Protein AF-A0A7S4ENT6-F1 (afdb_monomer_lite)

Radius of gyration: 24.35 Å; chains: 1; bounding box: 60×52×63 Å

pLDDT: mean 71.34, std 22.38, range [27.5, 97.19]

Foldseek 3Di:
DDWDDDCVVVPPPPPPDPPDCVVCVCVVLVVCVLVVNDPVRSCVVVDDDDDPPCVVPNVPPPVVVVQVVVQVVPVVGDKAKDFDPQLLDDLQCQCVQQQVVVCVPPNSNRSSRVSSVRLQLLLDPVNPVVDPPVSSVRSVVSSVVSVTPDDPSDRRIDIWHWDWDDDPNIIDTDTDDPPVVPPDDDDDDDDDDDDDDDDDDD

Structure (mmCIF, N/CA/C/O backbone):
data_AF-A0A7S4ENT6-F1
#
_entry.id   AF-A0A7S4ENT6-F1
#
loop_
_atom_site.group_PDB
_atom_site.id
_atom_site.type_symbol
_atom_site.label_atom_id
_atom_site.label_alt_id
_atom_site.label_comp_id
_atom_site.label_asym_id
_atom_site.label_entity_id
_atom_site.label_seq_id
_atom_site.pdbx_PDB_ins_code
_atom_site.Cartn_x
_atom_site.Cartn_y
_atom_site.Cartn_z
_atom_site.occupancy
_atom_site.B_iso_or_equiv
_atom_site.auth_seq_id
_atom_site.auth_comp_id
_atom_site.auth_asym_id
_atom_site.auth_atom_id
_atom_site.pdbx_PDB_model_num
ATOM 1 N N . ARG A 1 1 ? 9.534 13.240 -0.618 1.00 39.88 1 ARG A N 1
ATOM 2 C CA . ARG A 1 1 ? 10.281 12.526 -1.685 1.00 39.88 1 ARG A CA 1
ATOM 3 C C . ARG A 1 1 ? 10.871 11.255 -1.091 1.00 39.88 1 ARG A C 1
ATOM 5 O O . ARG A 1 1 ? 11.869 11.342 -0.388 1.00 39.88 1 ARG A O 1
ATOM 12 N N . HIS A 1 2 ? 10.242 10.106 -1.328 1.00 43.53 2 HIS A N 1
ATOM 13 C CA . HIS A 1 2 ? 10.811 8.811 -0.948 1.00 43.53 2 HIS A CA 1
ATOM 14 C C . HIS A 1 2 ? 11.653 8.283 -2.108 1.00 43.53 2 HIS A C 1
ATOM 16 O O . HIS A 1 2 ? 11.205 8.296 -3.254 1.00 43.53 2 HIS A O 1
ATOM 22 N N . VAL A 1 3 ? 12.889 7.890 -1.813 1.00 50.81 3 VAL A N 1
ATOM 23 C CA . VAL A 1 3 ? 13.852 7.392 -2.794 1.00 50.81 3 VAL A CA 1
ATOM 24 C C . VAL A 1 3 ? 14.149 5.944 -2.447 1.00 50.81 3 VAL A C 1
ATOM 26 O O . VAL A 1 3 ? 14.658 5.669 -1.365 1.00 50.81 3 VAL A O 1
ATOM 29 N N . PHE A 1 4 ? 13.831 5.029 -3.357 1.00 49.62 4 PHE A N 1
ATOM 30 C CA . PHE A 1 4 ? 14.189 3.623 -3.215 1.00 49.62 4 PHE A CA 1
ATOM 31 C C . PHE A 1 4 ? 15.496 3.378 -3.964 1.00 49.62 4 PHE A C 1
ATOM 33 O O . PHE A 1 4 ? 15.567 3.566 -5.179 1.00 49.62 4 PHE A O 1
ATOM 40 N N . THR A 1 5 ? 16.539 2.992 -3.234 1.00 48.00 5 THR A N 1
ATOM 41 C CA . THR A 1 5 ? 17.812 2.541 -3.799 1.00 48.00 5 THR A CA 1
ATOM 42 C C . THR A 1 5 ? 17.876 1.024 -3.699 1.00 48.00 5 THR A C 1
ATOM 44 O O . THR A 1 5 ? 17.521 0.441 -2.676 1.00 48.00 5 THR A O 1
ATOM 47 N N . ASN A 1 6 ? 18.293 0.362 -4.776 1.00 44.19 6 ASN A N 1
ATOM 48 C CA . ASN A 1 6 ? 18.533 -1.074 -4.765 1.00 44.19 6 ASN A CA 1
ATOM 49 C C . ASN A 1 6 ? 20.036 -1.305 -4.995 1.00 44.19 6 ASN A C 1
ATOM 51 O O . ASN A 1 6 ? 20.513 -1.061 -6.105 1.00 44.19 6 ASN A O 1
ATOM 55 N N . PRO A 1 7 ? 20.776 -1.799 -3.983 1.00 46.12 7 PRO A N 1
ATOM 56 C CA . PRO A 1 7 ? 22.228 -1.969 -4.056 1.00 46.12 7 PRO A CA 1
ATOM 57 C C . PRO A 1 7 ? 22.668 -3.012 -5.095 1.00 46.12 7 PRO A C 1
ATOM 59 O O . PRO A 1 7 ? 23.847 -3.106 -5.416 1.00 46.12 7 PRO A O 1
ATOM 62 N N . MET A 1 8 ? 21.738 -3.794 -5.654 1.00 43.38 8 MET A N 1
ATOM 63 C CA . MET A 1 8 ? 22.019 -4.686 -6.777 1.00 43.38 8 MET A CA 1
ATOM 64 C C . MET A 1 8 ? 22.284 -3.931 -8.088 1.00 43.38 8 MET A C 1
ATOM 66 O O . MET A 1 8 ? 22.970 -4.470 -8.951 1.00 43.38 8 MET A O 1
ATOM 70 N N . PHE A 1 9 ? 21.790 -2.695 -8.221 1.00 44.53 9 PHE A N 1
ATOM 71 C CA . PHE A 1 9 ? 22.090 -1.807 -9.352 1.00 44.53 9 PHE A CA 1
ATOM 72 C C . PHE A 1 9 ? 23.332 -0.931 -9.123 1.00 44.53 9 PHE A C 1
ATOM 74 O O . PHE A 1 9 ? 23.861 -0.393 -10.090 1.00 44.53 9 PHE A O 1
ATOM 81 N N . ASP A 1 10 ? 23.815 -0.840 -7.879 1.00 44.41 10 ASP A N 1
ATOM 82 C CA . ASP A 1 10 ? 25.056 -0.143 -7.499 1.00 44.41 10 ASP A CA 1
ATOM 83 C C . ASP A 1 10 ? 26.278 -1.079 -7.484 1.00 44.41 10 ASP A C 1
ATOM 85 O O . ASP A 1 10 ? 27.349 -0.715 -6.995 1.00 44.41 10 ASP A O 1
ATOM 89 N N . ARG A 1 11 ? 26.148 -2.306 -8.007 1.00 44.41 11 ARG A N 1
ATOM 90 C CA . ARG A 1 11 ? 27.320 -3.148 -8.243 1.00 44.41 11 ARG A CA 1
ATOM 91 C C . ARG A 1 11 ? 28.112 -2.549 -9.399 1.00 44.41 11 ARG A C 1
ATOM 93 O O . ARG A 1 11 ? 27.825 -2.806 -10.564 1.00 44.41 11 ARG A O 1
ATOM 100 N N . ASP A 1 12 ? 29.131 -1.770 -9.054 1.00 46.41 12 ASP A N 1
ATOM 101 C CA . ASP A 1 12 ? 30.309 -1.631 -9.896 1.00 46.41 12 ASP A CA 1
ATOM 102 C C . ASP A 1 12 ? 30.872 -3.042 -10.076 1.00 46.41 12 ASP A C 1
ATOM 104 O O . ASP A 1 12 ? 31.548 -3.593 -9.205 1.00 46.41 12 ASP A O 1
ATOM 108 N N . ASP A 1 13 ? 30.504 -3.677 -11.186 1.00 43.25 13 ASP A N 1
ATOM 109 C CA . ASP A 1 13 ? 31.059 -4.950 -11.607 1.00 43.25 13 ASP A CA 1
ATOM 110 C C . ASP A 1 13 ? 32.573 -4.769 -11.745 1.00 43.25 13 ASP A C 1
ATOM 112 O O . ASP A 1 13 ? 33.083 -4.273 -12.752 1.00 43.25 13 ASP A O 1
ATOM 116 N N . HIS A 1 14 ? 33.287 -5.142 -10.683 1.00 42.84 14 HIS A N 1
ATOM 117 C CA . HIS A 1 14 ? 34.734 -5.187 -10.573 1.00 42.84 14 HIS A CA 1
ATOM 118 C C . HIS A 1 14 ? 35.318 -6.167 -11.604 1.00 42.84 14 HIS A C 1
ATOM 120 O O . HIS A 1 14 ? 35.776 -7.259 -11.277 1.00 42.84 14 HIS A O 1
ATOM 126 N N . VAL A 1 15 ? 35.334 -5.769 -12.874 1.00 47.88 15 VAL A N 1
ATOM 127 C CA . VAL A 1 15 ? 36.239 -6.313 -13.880 1.00 47.88 15 VAL A CA 1
ATOM 128 C C . VAL A 1 15 ? 37.455 -5.404 -13.875 1.00 47.88 15 VAL A C 1
ATOM 130 O O . VAL A 1 15 ? 37.411 -4.259 -14.319 1.00 47.88 15 VAL A O 1
ATOM 133 N N . GLN A 1 16 ? 38.541 -5.917 -13.309 1.00 40.78 16 GLN A N 1
ATOM 134 C CA . GLN A 1 16 ? 39.819 -5.238 -13.176 1.00 40.78 16 GLN A CA 1
ATOM 135 C C . GLN A 1 16 ? 40.414 -4.966 -14.566 1.00 40.78 16 GLN A C 1
ATOM 137 O O . GLN A 1 16 ? 41.095 -5.793 -15.164 1.00 40.78 16 GLN A O 1
ATOM 142 N N . GLY A 1 17 ? 40.101 -3.791 -15.098 1.00 46.84 17 GLY A N 1
ATOM 143 C CA . GLY A 1 17 ? 40.579 -3.271 -16.367 1.00 46.84 17 GLY A CA 1
ATOM 144 C C . GLY A 1 17 ? 40.110 -1.832 -16.519 1.00 46.84 17 GLY A C 1
ATOM 145 O O . GLY A 1 17 ? 39.066 -1.457 -15.989 1.00 46.84 17 GLY A O 1
ATOM 146 N N . ALA A 1 18 ? 40.882 -1.004 -17.221 1.00 40.34 18 ALA A N 1
ATOM 147 C CA . ALA A 1 18 ? 40.456 0.347 -17.550 1.00 40.34 18 ALA A CA 1
ATOM 148 C C . ALA A 1 18 ? 39.205 0.261 -18.436 1.00 40.34 18 ALA A C 1
ATOM 150 O O . ALA A 1 18 ? 39.299 0.123 -19.658 1.00 40.34 18 ALA A O 1
ATOM 151 N N . LEU A 1 19 ? 38.025 0.335 -17.815 1.00 46.25 19 LEU A N 1
ATOM 152 C CA . LEU A 1 19 ? 36.770 0.691 -18.460 1.00 46.25 19 LEU A CA 1
ATOM 153 C C . LEU A 1 19 ? 36.953 2.117 -18.967 1.00 46.25 19 LEU A C 1
ATOM 155 O O . LEU A 1 19 ? 36.556 3.093 -18.337 1.00 46.25 19 LEU A O 1
ATOM 159 N N . GLY A 1 20 ? 37.648 2.245 -20.097 1.00 37.75 20 GLY A N 1
ATOM 160 C CA . GLY A 1 20 ? 37.808 3.520 -20.758 1.00 37.75 20 GLY A CA 1
ATOM 161 C C . GLY A 1 20 ? 36.427 4.123 -20.981 1.00 37.75 20 GLY A C 1
ATOM 162 O O . GLY A 1 20 ? 35.415 3.419 -21.069 1.00 37.75 20 GLY A O 1
ATOM 163 N N . THR A 1 21 ? 36.387 5.427 -21.205 1.00 42.91 21 THR A N 1
ATOM 164 C CA . THR A 1 21 ? 35.217 6.167 -21.705 1.00 42.91 21 THR A CA 1
ATOM 165 C C . THR A 1 21 ? 34.618 5.573 -22.998 1.00 42.91 21 THR A C 1
ATOM 167 O O . THR A 1 21 ? 33.665 6.089 -23.558 1.00 42.91 21 THR A O 1
ATOM 170 N N . HIS A 1 22 ? 35.113 4.442 -23.497 1.00 39.47 22 HIS A N 1
ATOM 171 C CA . HIS A 1 22 ? 34.479 3.595 -24.495 1.00 39.47 22 HIS A CA 1
ATOM 172 C C . HIS A 1 22 ? 33.371 2.663 -23.969 1.00 39.47 22 HIS A C 1
ATOM 174 O O . HIS A 1 22 ? 32.603 2.163 -24.787 1.00 39.47 22 HIS A O 1
ATOM 180 N N . SER A 1 23 ? 33.179 2.519 -22.652 1.00 47.56 23 SER A N 1
ATOM 181 C CA . SER A 1 23 ? 31.925 1.988 -22.078 1.00 47.56 23 SER A CA 1
ATOM 182 C C . SER A 1 23 ? 30.778 3.023 -22.124 1.00 47.56 23 SER A C 1
ATOM 184 O O . SER A 1 23 ? 29.605 2.669 -22.225 1.00 47.56 23 SER A O 1
ATOM 186 N N . ILE A 1 24 ? 31.116 4.318 -22.249 1.00 40.81 24 ILE A N 1
ATOM 187 C CA . ILE A 1 24 ? 30.185 5.423 -22.576 1.00 40.81 24 ILE A CA 1
ATOM 188 C C . ILE A 1 24 ? 29.678 5.313 -24.029 1.00 40.81 24 ILE A C 1
ATOM 190 O O . ILE A 1 24 ? 28.738 5.998 -24.405 1.00 40.81 24 ILE A O 1
ATOM 194 N N . ARG A 1 25 ? 30.186 4.399 -24.876 1.00 46.75 25 ARG A N 1
ATOM 195 C CA . ARG A 1 25 ? 29.624 4.180 -26.231 1.00 46.75 25 ARG A CA 1
ATOM 196 C C . ARG A 1 25 ? 28.180 3.658 -26.213 1.00 46.75 25 ARG A C 1
ATOM 198 O O . ARG A 1 25 ? 27.499 3.746 -27.227 1.00 46.75 25 ARG A O 1
ATOM 205 N N . LYS A 1 26 ? 27.692 3.187 -25.060 1.00 56.78 26 LYS A N 1
ATOM 206 C CA . LYS A 1 26 ? 26.269 2.905 -24.820 1.00 56.78 26 LYS A CA 1
ATOM 207 C C . LYS A 1 26 ? 25.477 4.135 -24.377 1.00 56.78 26 LYS A C 1
ATOM 209 O O . LYS A 1 26 ? 24.264 4.112 -24.466 1.00 56.78 26 LYS A O 1
ATOM 214 N N . PHE A 1 27 ? 26.124 5.220 -23.954 1.00 59.66 27 PHE A N 1
ATOM 215 C CA . PHE A 1 27 ? 25.467 6.413 -23.417 1.00 59.66 27 PHE A CA 1
ATOM 216 C C . PHE A 1 27 ? 24.496 7.050 -24.406 1.00 59.66 27 PHE A C 1
ATOM 218 O O . PHE A 1 27 ? 23.389 7.372 -24.010 1.00 59.66 27 PHE A O 1
ATOM 225 N N . ALA A 1 28 ? 24.854 7.189 -25.687 1.00 64.06 28 ALA A N 1
ATOM 226 C CA . ALA A 1 28 ? 23.958 7.789 -26.678 1.00 64.06 28 ALA A CA 1
ATOM 227 C C . ALA A 1 28 ? 22.699 6.935 -26.911 1.00 64.06 28 ALA A C 1
ATOM 229 O O . ALA A 1 28 ? 21.589 7.461 -26.934 1.00 64.06 28 ALA A O 1
ATOM 230 N N . THR A 1 29 ? 22.860 5.615 -27.022 1.00 65.00 29 THR A N 1
ATOM 231 C CA . THR A 1 29 ? 21.749 4.663 -27.152 1.00 65.00 29 THR A CA 1
ATOM 232 C C . THR A 1 29 ? 20.896 4.644 -25.882 1.00 65.00 29 THR A C 1
ATOM 234 O O . THR A 1 29 ? 19.682 4.795 -25.964 1.00 65.00 29 THR A O 1
ATOM 237 N N . THR A 1 30 ? 21.522 4.546 -24.708 1.00 63.22 30 THR A N 1
ATOM 238 C CA . THR A 1 30 ? 20.887 4.620 -23.382 1.00 63.22 30 THR A CA 1
ATOM 239 C C . THR A 1 30 ? 20.120 5.930 -23.204 1.00 63.22 30 THR A C 1
ATOM 241 O O . THR A 1 30 ? 18.983 5.902 -22.748 1.00 63.22 30 THR A O 1
ATOM 244 N N . PHE A 1 31 ? 20.697 7.061 -23.617 1.00 70.12 31 PHE A N 1
ATOM 245 C CA . PHE A 1 31 ? 20.089 8.388 -23.542 1.00 70.12 31 PHE A CA 1
ATOM 246 C C . PHE A 1 31 ? 18.884 8.515 -24.482 1.00 70.12 31 PHE A C 1
ATOM 248 O O . PHE A 1 31 ? 17.827 8.980 -24.062 1.00 70.12 31 PHE A O 1
ATOM 255 N N . CYS A 1 32 ? 19.003 8.055 -25.734 1.00 71.38 32 CYS A N 1
ATOM 256 C CA . CYS A 1 32 ? 17.884 8.047 -26.682 1.00 71.38 32 CYS A CA 1
ATOM 257 C C . CYS A 1 32 ? 16.729 7.175 -26.169 1.00 71.38 32 CYS A C 1
ATOM 259 O O . CYS A 1 32 ? 15.575 7.599 -26.186 1.00 71.38 32 CYS A O 1
ATOM 261 N N . ARG A 1 33 ? 17.038 5.983 -25.646 1.00 72.94 33 ARG A N 1
ATOM 262 C CA . ARG A 1 33 ? 16.044 5.064 -25.079 1.00 72.94 33 ARG A CA 1
ATOM 263 C C . ARG A 1 33 ? 15.382 5.634 -23.818 1.00 72.94 33 ARG A C 1
ATOM 265 O O . ARG A 1 33 ? 14.157 5.585 -23.726 1.00 72.94 33 ARG A O 1
ATOM 272 N N . SER A 1 34 ? 16.143 6.256 -22.909 1.00 63.69 34 SER A N 1
ATOM 273 C CA . SER A 1 34 ? 15.585 6.937 -21.726 1.00 63.69 34 SER A CA 1
ATOM 274 C C . SER A 1 34 ? 14.752 8.170 -22.083 1.00 63.69 34 SER A C 1
ATOM 276 O O . SER A 1 34 ? 13.814 8.506 -21.371 1.00 63.69 34 SER A O 1
ATOM 278 N N . ALA A 1 35 ? 15.042 8.823 -23.212 1.00 70.50 35 ALA A N 1
ATOM 279 C CA . ALA A 1 35 ? 14.235 9.920 -23.744 1.00 70.50 35 ALA A CA 1
ATOM 280 C C . ALA A 1 35 ? 12.930 9.447 -24.423 1.00 70.50 35 ALA A C 1
ATOM 282 O O . ALA A 1 35 ? 12.182 10.267 -24.950 1.00 70.50 35 ALA A O 1
ATOM 283 N N . GLY A 1 36 ? 12.642 8.139 -24.414 1.00 71.31 36 GLY A N 1
ATOM 284 C CA . GLY A 1 36 ? 11.403 7.568 -24.942 1.00 71.31 36 GLY A CA 1
ATOM 285 C C . GLY A 1 36 ? 11.463 7.138 -26.408 1.00 71.31 36 GLY A C 1
ATOM 286 O O . GLY A 1 36 ? 10.434 6.756 -26.960 1.00 71.31 36 GLY A O 1
ATOM 287 N N . VAL A 1 37 ? 12.640 7.156 -27.045 1.00 74.94 37 VAL A N 1
ATOM 288 C CA . VAL A 1 37 ? 12.788 6.683 -28.429 1.00 74.94 37 VAL A CA 1
ATOM 289 C C . VAL A 1 37 ? 12.612 5.156 -28.464 1.00 74.94 37 VAL A C 1
ATOM 291 O O . VAL A 1 37 ? 13.253 4.442 -27.675 1.00 74.94 37 VAL A O 1
ATOM 294 N N . PRO A 1 38 ? 11.751 4.610 -29.343 1.00 74.69 38 PRO A N 1
ATOM 295 C CA . PRO A 1 38 ? 11.565 3.170 -29.448 1.00 74.69 38 PRO A CA 1
ATOM 296 C C . PRO A 1 38 ? 12.857 2.478 -29.907 1.00 74.69 38 PRO A C 1
ATOM 298 O O . PRO A 1 38 ? 13.777 3.093 -30.458 1.00 74.69 38 PRO A O 1
ATOM 301 N N . LYS A 1 39 ? 12.958 1.181 -29.602 1.00 71.69 39 LYS A N 1
ATOM 302 C CA . LYS A 1 39 ? 14.175 0.398 -29.846 1.00 71.69 39 LYS A CA 1
ATOM 303 C C . LYS A 1 39 ? 14.477 0.367 -31.339 1.00 71.69 39 LYS A C 1
ATOM 305 O O . LYS A 1 39 ? 15.593 0.690 -31.722 1.00 71.69 39 LYS A O 1
ATOM 310 N N . ASP A 1 40 ? 13.456 0.115 -32.151 1.00 74.38 40 ASP A N 1
ATOM 311 C CA . ASP A 1 40 ? 13.575 0.043 -33.606 1.00 74.38 40 ASP A CA 1
ATOM 312 C C . ASP A 1 40 ? 14.099 1.348 -34.225 1.00 74.38 40 ASP A C 1
ATOM 314 O O . ASP A 1 40 ? 14.986 1.304 -35.075 1.00 74.38 40 ASP A O 1
ATOM 318 N N . ASP A 1 41 ? 13.649 2.513 -33.746 1.00 74.38 41 ASP A N 1
ATOM 319 C CA . ASP A 1 41 ? 14.124 3.817 -34.236 1.00 74.38 41 ASP A CA 1
ATOM 320 C C . ASP A 1 41 ? 15.579 4.093 -33.838 1.00 74.38 41 ASP A C 1
ATOM 322 O O . ASP A 1 41 ? 16.357 4.674 -34.603 1.00 74.38 41 ASP A O 1
ATOM 326 N N . THR A 1 42 ? 15.959 3.664 -32.632 1.00 71.12 42 THR A N 1
ATOM 327 C CA . THR A 1 42 ? 17.339 3.779 -32.148 1.00 71.12 42 THR A CA 1
ATOM 328 C C . THR A 1 42 ? 18.261 2.855 -32.948 1.00 71.12 42 THR A C 1
ATOM 330 O O . THR A 1 42 ? 19.338 3.270 -33.382 1.00 71.12 42 THR A O 1
ATOM 333 N N . ASP A 1 43 ? 17.810 1.627 -33.204 1.00 69.88 43 ASP A N 1
ATOM 334 C CA . ASP A 1 43 ? 18.547 0.587 -33.921 1.00 69.88 43 ASP A CA 1
ATOM 335 C C . ASP A 1 43 ? 18.676 0.916 -35.419 1.00 69.88 43 ASP A C 1
ATOM 337 O O . ASP A 1 43 ? 19.728 0.688 -36.021 1.00 69.88 43 ASP A O 1
ATOM 341 N N . TYR A 1 44 ? 17.661 1.552 -36.019 1.00 69.25 44 TYR A N 1
ATOM 342 C CA . TYR A 1 44 ? 17.722 2.052 -37.396 1.00 69.25 44 TYR A CA 1
ATOM 343 C C . TYR A 1 44 ? 18.859 3.068 -37.592 1.00 69.25 44 TYR A C 1
ATOM 345 O O . TYR A 1 44 ? 19.543 3.053 -38.620 1.00 69.25 44 TYR A O 1
ATOM 353 N N . ARG A 1 45 ? 19.107 3.930 -36.595 1.00 63.50 45 ARG A N 1
ATOM 354 C CA . ARG A 1 45 ? 20.175 4.944 -36.643 1.00 63.50 45 ARG A CA 1
ATOM 355 C C . ARG A 1 45 ? 21.549 4.421 -36.218 1.00 63.50 45 ARG A C 1
ATOM 357 O O . ARG A 1 45 ? 22.553 4.948 -36.687 1.00 63.50 45 ARG A O 1
ATOM 364 N N . ALA A 1 46 ? 21.618 3.388 -35.379 1.00 56.31 46 ALA A N 1
ATOM 365 C CA . ALA A 1 46 ? 22.868 2.839 -34.835 1.00 56.31 46 ALA A CA 1
ATOM 366 C C . ALA A 1 46 ? 23.543 1.768 -35.726 1.00 56.31 46 ALA A C 1
ATOM 368 O O . ALA A 1 46 ? 24.413 1.027 -35.272 1.00 56.31 46 ALA A O 1
ATOM 369 N N . ARG A 1 47 ? 23.164 1.703 -37.006 1.00 52.47 47 ARG A N 1
ATOM 370 C CA . ARG A 1 47 ? 23.519 0.683 -38.006 1.00 52.47 47 ARG A CA 1
ATOM 371 C C . ARG A 1 47 ? 25.026 0.366 -38.083 1.00 52.47 47 ARG A C 1
ATOM 373 O O . ARG A 1 47 ? 25.768 1.009 -38.821 1.00 52.47 47 ARG A O 1
ATOM 380 N N . TRP A 1 48 ? 25.479 -0.669 -37.373 1.00 50.03 48 TRP A N 1
ATOM 381 C CA . TRP A 1 48 ? 26.831 -1.232 -37.488 1.00 50.03 48 TRP A CA 1
ATOM 382 C C . TRP A 1 48 ? 26.759 -2.737 -37.793 1.00 50.03 48 TRP A C 1
ATOM 384 O O . TRP A 1 48 ? 26.436 -3.533 -36.922 1.00 50.03 48 TRP A O 1
ATOM 394 N N . LYS A 1 49 ? 27.120 -3.081 -39.042 1.00 49.47 49 LYS A N 1
ATOM 395 C CA . LYS A 1 49 ? 27.361 -4.418 -39.634 1.00 49.47 49 LYS A CA 1
ATOM 396 C C . LYS A 1 49 ? 26.222 -5.457 -39.557 1.00 49.47 49 LYS A C 1
ATOM 398 O O . LYS A 1 49 ? 25.255 -5.337 -38.825 1.00 49.47 49 LYS A O 1
ATOM 403 N N . ALA A 1 50 ? 26.337 -6.472 -40.417 1.00 55.72 50 ALA A N 1
ATOM 404 C CA . ALA A 1 50 ? 25.302 -7.443 -40.796 1.00 55.72 50 ALA A CA 1
ATOM 405 C C . ALA A 1 50 ? 24.718 -8.311 -39.659 1.00 55.72 50 ALA A C 1
ATOM 407 O O . ALA A 1 50 ? 23.743 -9.021 -39.891 1.00 55.72 50 ALA A O 1
ATOM 408 N N . GLN A 1 51 ? 25.277 -8.260 -38.447 1.00 56.81 51 GLN A N 1
ATOM 409 C CA . GLN A 1 51 ? 24.708 -8.907 -37.266 1.00 56.81 51 GLN A CA 1
ATOM 410 C C . GLN A 1 51 ? 24.289 -7.862 -36.238 1.00 56.81 51 GLN A C 1
ATOM 412 O O . GLN A 1 51 ? 25.061 -6.962 -35.910 1.00 56.81 51 GLN A O 1
ATOM 417 N N . ARG A 1 52 ? 23.071 -8.016 -35.703 1.00 57.66 52 ARG A N 1
ATOM 418 C CA . ARG A 1 52 ? 22.512 -7.174 -34.639 1.00 57.66 52 ARG A CA 1
ATOM 419 C C . ARG A 1 52 ? 23.292 -7.368 -33.340 1.00 57.66 52 ARG A C 1
ATOM 421 O O . ARG A 1 52 ? 22.902 -8.114 -32.452 1.00 57.66 52 ARG A O 1
ATOM 428 N N . GLN A 1 53 ? 24.417 -6.673 -33.221 1.00 56.41 53 GLN A N 1
ATOM 429 C CA . GLN A 1 53 ? 25.225 -6.681 -32.007 1.00 56.41 53 GLN A CA 1
ATOM 430 C C . GLN A 1 53 ? 24.493 -5.972 -30.845 1.00 56.41 53 GLN A C 1
ATOM 432 O O . GLN A 1 53 ? 24.749 -6.277 -29.685 1.00 56.41 53 GLN A O 1
ATOM 437 N N . GLN A 1 54 ? 23.544 -5.071 -31.140 1.00 56.72 54 GLN A N 1
ATOM 438 C CA . GLN A 1 54 ? 22.781 -4.305 -30.145 1.00 56.72 54 GLN A CA 1
ATOM 439 C C . GLN A 1 54 ? 21.855 -5.143 -29.263 1.00 56.72 54 GLN A C 1
ATOM 441 O O . GLN A 1 54 ? 21.691 -4.790 -28.101 1.00 56.72 54 GLN A O 1
ATOM 446 N N . ASP A 1 55 ? 21.294 -6.258 -29.731 1.00 58.12 55 ASP A N 1
ATOM 447 C CA . ASP A 1 55 ? 20.407 -7.077 -28.886 1.00 58.12 55 ASP A CA 1
ATOM 448 C C . ASP A 1 55 ? 21.154 -7.626 -27.658 1.00 58.12 55 ASP A C 1
ATOM 450 O O . ASP A 1 55 ? 20.597 -7.725 -26.572 1.00 58.12 55 ASP A O 1
ATOM 454 N N . LYS A 1 56 ? 22.471 -7.836 -27.785 1.00 53.06 56 LYS A N 1
ATOM 455 C CA . LYS A 1 56 ? 23.354 -8.241 -26.684 1.00 53.06 56 LYS A CA 1
ATOM 456 C C . LYS A 1 56 ? 23.679 -7.111 -25.691 1.00 53.06 56 LYS A C 1
ATOM 458 O O . LYS A 1 56 ? 24.167 -7.384 -24.599 1.00 53.06 56 LYS A O 1
ATOM 463 N N . TYR A 1 57 ? 23.488 -5.843 -26.069 1.00 51.19 57 TYR A N 1
ATOM 464 C CA . TYR A 1 57 ? 24.049 -4.689 -25.347 1.00 51.19 57 TYR A CA 1
ATOM 465 C C . TYR A 1 57 ? 23.072 -3.546 -25.042 1.00 51.19 57 TYR A C 1
ATOM 467 O O . TYR A 1 57 ? 23.415 -2.684 -24.233 1.00 51.19 57 TYR A O 1
ATOM 475 N N . THR A 1 58 ? 21.915 -3.500 -25.701 1.00 52.47 58 THR A N 1
ATOM 476 C CA . THR A 1 58 ? 20.906 -2.429 -25.624 1.00 52.47 58 THR A CA 1
ATOM 477 C C . THR A 1 58 ? 19.658 -2.876 -24.862 1.00 52.47 58 THR A C 1
ATOM 479 O O . THR A 1 58 ? 18.907 -2.032 -24.379 1.00 52.47 58 THR A O 1
ATOM 482 N N . ASP A 1 59 ? 19.478 -4.184 -24.679 1.00 50.88 59 ASP A N 1
ATOM 483 C CA . ASP A 1 59 ? 18.401 -4.766 -23.871 1.00 50.88 59 ASP A CA 1
ATOM 484 C C . ASP A 1 59 ? 18.775 -4.906 -22.383 1.00 50.88 59 ASP A C 1
ATOM 486 O O . ASP A 1 59 ? 18.290 -5.768 -21.665 1.00 50.88 59 ASP A O 1
ATOM 490 N N . THR A 1 60 ? 19.694 -4.068 -21.897 1.00 49.59 60 THR A N 1
ATOM 491 C CA . THR A 1 60 ? 20.007 -3.972 -20.460 1.00 49.59 60 THR A CA 1
ATOM 492 C C . THR A 1 60 ? 19.243 -2.839 -19.779 1.00 49.59 60 THR A C 1
ATOM 494 O O . THR A 1 60 ? 19.358 -2.662 -18.570 1.00 49.59 60 THR A O 1
ATOM 497 N N . GLN A 1 61 ? 18.458 -2.054 -20.527 1.00 50.75 61 GLN A N 1
ATOM 498 C CA . GLN A 1 61 ? 17.503 -1.127 -19.928 1.00 50.75 61 GLN A CA 1
ATOM 499 C C . GLN A 1 61 ? 16.204 -1.863 -19.591 1.00 50.75 61 GLN A C 1
ATOM 501 O O . GLN A 1 61 ? 15.253 -1.864 -20.374 1.00 50.75 61 GLN A O 1
ATOM 506 N N . LEU A 1 62 ? 16.128 -2.410 -18.376 1.00 53.03 62 LEU A N 1
ATOM 507 C CA . LEU A 1 62 ? 14.840 -2.579 -17.706 1.00 53.03 62 LEU A CA 1
ATOM 508 C C . LEU A 1 62 ? 14.287 -1.175 -17.422 1.00 53.03 62 LEU A C 1
ATOM 510 O O . LEU A 1 62 ? 14.550 -0.580 -16.384 1.00 53.03 62 LEU A O 1
ATOM 514 N N . ASN A 1 63 ? 13.553 -0.616 -18.383 1.00 55.69 63 ASN A N 1
ATOM 515 C CA . ASN A 1 63 ? 12.811 0.640 -18.259 1.00 55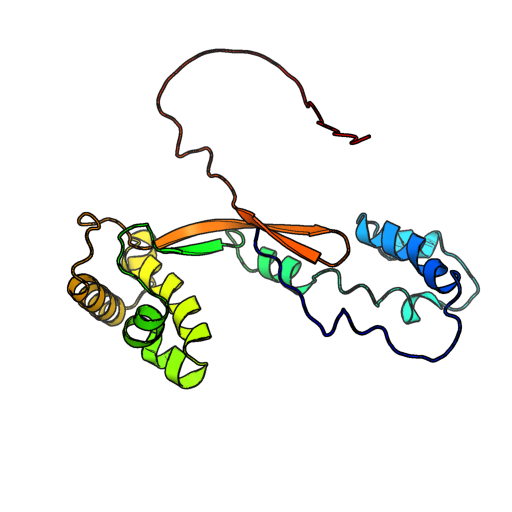.69 63 ASN A CA 1
ATOM 516 C C . ASN A 1 63 ? 11.733 0.544 -17.164 1.00 55.69 63 ASN A C 1
ATOM 518 O O . ASN A 1 63 ? 10.571 0.440 -17.537 1.00 55.69 63 ASN A O 1
ATOM 522 N N . TRP A 1 64 ? 12.087 0.515 -15.870 1.00 66.00 64 TRP A N 1
ATOM 523 C CA . TRP A 1 64 ? 11.192 0.285 -14.713 1.00 66.00 64 TRP A CA 1
ATOM 524 C C . TRP A 1 64 ? 9.872 -0.415 -15.093 1.00 66.00 64 TRP A C 1
ATOM 526 O O . TRP A 1 64 ? 8.787 0.138 -14.858 1.00 66.00 64 TRP A O 1
ATOM 536 N N . PRO A 1 65 ? 9.943 -1.578 -15.781 1.00 65.56 65 PRO A N 1
ATOM 537 C CA . PRO A 1 65 ? 8.769 -2.142 -16.431 1.00 65.56 65 PRO A CA 1
ATOM 538 C C . PRO A 1 65 ? 7.721 -2.459 -15.380 1.00 65.56 65 PRO A C 1
ATOM 540 O O . PRO A 1 65 ? 6.546 -2.217 -15.617 1.00 65.56 65 PRO A O 1
ATOM 543 N N . ASP A 1 66 ? 8.172 -2.838 -14.190 1.00 70.31 66 ASP A N 1
ATOM 544 C CA . ASP A 1 66 ? 7.351 -3.127 -13.029 1.00 70.31 66 ASP A CA 1
ATOM 545 C C . ASP A 1 66 ? 6.514 -1.925 -12.601 1.00 70.31 66 ASP A C 1
ATOM 547 O O . ASP A 1 66 ? 5.324 -2.075 -12.385 1.00 70.31 66 ASP A O 1
ATOM 551 N N . ILE A 1 67 ? 7.066 -0.708 -12.551 1.00 78.56 67 ILE A N 1
ATOM 552 C CA . ILE A 1 67 ? 6.295 0.484 -12.155 1.00 78.56 67 ILE A CA 1
ATOM 553 C C . ILE A 1 67 ? 5.414 0.988 -13.296 1.00 78.56 67 ILE A C 1
ATOM 555 O O . ILE A 1 67 ? 4.308 1.466 -13.046 1.00 78.56 67 ILE A O 1
ATOM 559 N N . LYS A 1 68 ? 5.853 0.866 -14.558 1.00 75.56 68 LYS A N 1
ATOM 560 C CA . LYS A 1 68 ? 4.981 1.164 -15.709 1.00 75.56 68 LYS A CA 1
ATOM 561 C C . LYS A 1 68 ? 3.800 0.199 -15.759 1.00 75.56 68 LYS A C 1
ATOM 563 O O . LYS A 1 68 ? 2.673 0.645 -15.958 1.00 75.56 68 LYS A O 1
ATOM 568 N N . ALA A 1 69 ? 4.054 -1.090 -15.556 1.00 79.44 69 ALA A N 1
ATOM 569 C CA . ALA A 1 69 ? 3.048 -2.137 -15.502 1.00 79.44 69 ALA A CA 1
ATOM 570 C C . ALA A 1 69 ? 2.147 -1.958 -14.280 1.00 79.44 69 ALA A C 1
ATOM 572 O O . ALA A 1 69 ? 0.940 -1.859 -14.451 1.00 79.44 69 ALA A O 1
ATOM 573 N N . ALA A 1 70 ? 2.704 -1.796 -13.077 1.00 80.06 70 ALA A N 1
ATOM 574 C CA . ALA A 1 70 ? 1.950 -1.560 -11.847 1.00 80.06 70 ALA A CA 1
ATOM 575 C C . ALA A 1 70 ? 1.055 -0.325 -11.967 1.00 80.06 70 ALA A C 1
ATOM 577 O O . ALA A 1 70 ? -0.132 -0.404 -11.673 1.00 80.06 70 ALA A O 1
ATOM 578 N N . ARG A 1 71 ? 1.566 0.789 -12.512 1.00 81.62 71 ARG A N 1
ATOM 579 C CA . ARG A 1 71 ? 0.746 1.979 -12.791 1.00 81.62 71 ARG A CA 1
ATOM 580 C C . ARG A 1 71 ? -0.436 1.672 -13.708 1.00 81.62 71 ARG A C 1
ATOM 582 O O . ARG A 1 71 ? -1.478 2.291 -13.556 1.00 81.62 71 ARG A O 1
ATOM 589 N N . LYS A 1 72 ? -0.260 0.796 -14.699 1.00 81.62 72 LYS A N 1
ATOM 590 C CA . LYS A 1 72 ? -1.323 0.412 -15.638 1.00 81.62 72 LYS A CA 1
ATOM 591 C C . LYS A 1 72 ? -2.289 -0.619 -15.054 1.00 81.62 72 LYS A C 1
ATOM 593 O O . LYS A 1 72 ? -3.451 -0.606 -15.437 1.00 81.62 72 LYS A O 1
ATOM 598 N N . LEU A 1 73 ? -1.819 -1.475 -14.149 1.00 81.75 73 LEU A N 1
ATOM 599 C CA . LEU A 1 73 ? -2.641 -2.438 -13.415 1.00 81.75 73 LEU A CA 1
ATOM 600 C C . LEU A 1 73 ? -3.510 -1.748 -12.357 1.00 81.75 73 LEU A C 1
ATOM 602 O O . LEU A 1 73 ? -4.634 -2.177 -12.115 1.00 81.75 73 LEU A O 1
ATOM 606 N N . CYS A 1 74 ? -3.034 -0.650 -11.771 1.00 82.06 74 CYS A N 1
ATOM 607 C CA . CYS A 1 74 ? -3.854 0.200 -10.920 1.00 82.06 74 CYS A CA 1
ATOM 608 C C . CYS A 1 74 ? -4.767 1.084 -11.787 1.00 82.06 74 CYS A C 1
ATOM 610 O O . CYS A 1 74 ? -4.328 2.123 -12.279 1.00 82.06 74 CYS A O 1
ATOM 612 N N . LEU A 1 75 ? -6.033 0.686 -11.968 1.00 77.19 75 LEU A N 1
ATOM 613 C CA . LEU A 1 75 ? -7.012 1.391 -12.817 1.00 77.19 75 LEU A CA 1
ATOM 614 C C . LEU A 1 75 ? -7.142 2.888 -12.484 1.00 77.19 75 LEU A C 1
ATOM 616 O O . LEU A 1 75 ? -7.205 3.718 -13.387 1.00 77.19 75 LEU A O 1
ATOM 620 N N . GLU A 1 76 ? -7.106 3.236 -11.198 1.00 81.31 76 GLU A N 1
ATOM 621 C CA . GLU A 1 76 ? -7.188 4.620 -10.701 1.00 81.31 76 GLU A CA 1
ATOM 622 C C . GLU A 1 76 ? -5.812 5.284 -10.501 1.00 81.31 76 GLU A C 1
ATOM 624 O O . GLU A 1 76 ? -5.688 6.369 -9.928 1.00 81.31 76 GLU A O 1
ATOM 629 N N . GLY A 1 77 ? -4.746 4.634 -10.968 1.00 84.75 77 GLY A N 1
ATOM 630 C CA . GLY A 1 77 ? -3.370 5.034 -10.710 1.00 84.75 77 GLY A CA 1
ATOM 631 C C . GLY A 1 77 ? -2.830 4.533 -9.369 1.00 84.75 77 GLY A C 1
ATOM 632 O O . GLY A 1 77 ? -3.500 3.858 -8.593 1.00 84.75 77 GLY A O 1
ATOM 633 N N . ILE A 1 78 ? -1.554 4.828 -9.123 1.00 88.50 78 ILE A N 1
ATOM 634 C CA . ILE A 1 78 ? -0.851 4.395 -7.912 1.00 88.50 78 ILE A CA 1
ATOM 635 C C . ILE A 1 78 ? -1.304 5.266 -6.739 1.00 88.50 78 ILE A C 1
ATOM 637 O O . ILE A 1 78 ? -1.384 6.487 -6.871 1.00 88.50 78 ILE A O 1
ATOM 641 N N . CYS A 1 79 ? -1.549 4.656 -5.583 1.00 90.50 79 CYS A N 1
ATOM 642 C CA . CYS A 1 79 ? -1.862 5.369 -4.352 1.00 90.50 79 CYS A CA 1
ATOM 643 C C . CYS A 1 79 ? -1.085 4.815 -3.153 1.00 90.50 79 CYS A C 1
ATOM 645 O O . CYS A 1 79 ? -0.607 3.681 -3.165 1.00 90.50 79 CYS A O 1
ATOM 647 N N . LEU A 1 80 ? -0.982 5.638 -2.115 1.00 91.06 80 LEU A N 1
ATOM 648 C CA . LEU A 1 80 ? -0.423 5.326 -0.806 1.00 91.06 80 LEU A CA 1
ATOM 649 C C . LEU A 1 80 ? -1.495 5.586 0.258 1.00 91.06 80 LEU A C 1
ATOM 651 O O . LEU A 1 80 ? -2.237 6.558 0.156 1.00 91.06 80 LEU A O 1
ATOM 655 N N . TYR A 1 81 ? -1.541 4.760 1.300 1.00 93.94 81 TYR A N 1
ATOM 656 C CA . TYR A 1 81 ? -2.401 4.982 2.461 1.00 93.94 81 TYR A CA 1
ATOM 657 C C . TYR A 1 81 ? -1.567 5.479 3.644 1.00 93.94 81 TYR A C 1
ATOM 659 O O . TYR A 1 81 ? -0.670 4.776 4.118 1.00 93.94 81 TYR A O 1
ATOM 667 N N . ARG A 1 82 ? -1.852 6.692 4.124 1.00 92.94 82 ARG A N 1
ATOM 668 C CA . ARG A 1 82 ? -1.142 7.339 5.241 1.00 92.94 82 ARG A CA 1
ATOM 669 C C . ARG A 1 82 ? -2.106 7.580 6.407 1.00 92.94 82 ARG A C 1
ATOM 671 O O . ARG A 1 82 ? -3.258 7.896 6.129 1.00 92.94 82 ARG A O 1
ATOM 678 N N . PRO A 1 83 ? -1.689 7.436 7.675 1.00 93.25 83 PRO A N 1
ATOM 679 C CA . PRO A 1 83 ? -2.544 7.744 8.805 1.00 93.25 83 PRO A CA 1
ATOM 680 C C . PRO A 1 83 ? -2.769 9.251 8.840 1.00 93.25 83 PRO A C 1
ATOM 682 O O . PRO A 1 83 ? -1.865 10.020 8.502 1.00 93.25 83 PRO A O 1
ATOM 685 N N . VAL A 1 84 ? -3.973 9.661 9.205 1.00 92.25 84 VAL A N 1
ATOM 686 C CA . VAL A 1 84 ? -4.254 11.066 9.499 1.00 92.25 84 VAL A CA 1
ATOM 687 C C . VAL A 1 84 ? -3.555 11.429 10.811 1.00 92.25 84 VAL A C 1
ATOM 689 O O . VAL A 1 84 ? -3.356 10.564 11.674 1.00 92.25 84 VAL A O 1
ATOM 692 N N . ASP A 1 85 ? -3.160 12.691 10.952 1.00 87.94 85 ASP A N 1
ATOM 693 C CA . ASP A 1 85 ? -2.621 13.198 12.212 1.00 87.94 85 ASP A CA 1
ATOM 694 C C . ASP A 1 85 ? -3.632 12.948 13.348 1.00 87.94 85 ASP A C 1
ATOM 696 O O . ASP A 1 85 ? -4.844 12.952 13.132 1.00 87.94 85 ASP A O 1
ATOM 700 N N . ASP A 1 86 ? -3.130 12.634 14.543 1.00 86.75 86 ASP A N 1
ATOM 701 C CA . ASP A 1 86 ? -3.930 12.309 15.736 1.00 86.75 86 ASP A CA 1
ATOM 702 C C . ASP A 1 86 ? -4.845 11.066 15.634 1.00 86.75 86 ASP A C 1
ATOM 704 O O . ASP A 1 86 ? -5.625 10.784 16.545 1.00 86.75 86 ASP A O 1
ATOM 708 N N . SER A 1 87 ? -4.704 10.250 14.580 1.00 88.75 87 SER A N 1
ATOM 709 C CA . SER A 1 87 ? -5.426 8.971 14.444 1.00 88.75 87 SER A CA 1
ATOM 710 C C . SER A 1 87 ? -4.967 7.879 15.421 1.00 88.75 87 SER A C 1
ATOM 712 O O . SER A 1 87 ? -5.624 6.851 15.544 1.00 88.75 87 SER A O 1
ATOM 714 N N . GLY A 1 88 ? -3.815 8.045 16.082 1.00 90.06 88 GLY A N 1
ATOM 715 C CA . GLY A 1 88 ? -3.237 7.033 16.980 1.00 90.06 88 GLY A CA 1
ATOM 716 C C . GLY A 1 88 ? -2.786 5.736 16.287 1.00 90.06 88 GLY A C 1
ATOM 717 O O . GLY A 1 88 ? -2.345 4.802 16.954 1.00 90.06 88 GLY A O 1
ATOM 718 N N . VAL A 1 89 ? -2.874 5.660 14.954 1.00 94.12 89 VAL A N 1
ATOM 719 C CA . VAL A 1 89 ? -2.550 4.461 14.172 1.00 94.12 89 VAL A CA 1
ATOM 720 C C . VAL A 1 89 ? -1.040 4.343 13.971 1.00 94.12 89 VAL A C 1
ATOM 722 O O . VAL A 1 89 ? -0.422 5.184 13.316 1.00 94.12 89 VAL A O 1
ATOM 725 N N . THR A 1 90 ? -0.454 3.250 14.463 1.00 94.62 90 THR A N 1
ATOM 726 C CA . THR A 1 90 ? 0.956 2.894 14.229 1.00 94.62 90 THR A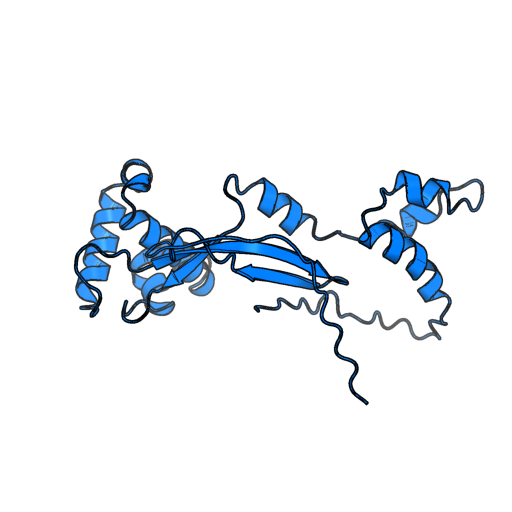 CA 1
ATOM 727 C C . THR A 1 90 ? 1.091 1.637 13.371 1.00 94.62 90 THR A C 1
ATOM 729 O O . THR A 1 90 ? 0.152 0.844 13.256 1.00 94.62 90 THR A O 1
ATOM 732 N N . ASP A 1 91 ? 2.265 1.433 12.766 1.00 95.00 91 ASP A N 1
ATOM 733 C CA . ASP A 1 91 ? 2.539 0.230 11.971 1.00 95.00 91 ASP A CA 1
ATOM 734 C C . ASP A 1 91 ? 2.487 -1.045 12.822 1.00 95.00 91 ASP A C 1
ATOM 736 O O . ASP A 1 91 ? 1.967 -2.063 12.362 1.00 95.00 91 ASP A O 1
ATOM 740 N N . GLU A 1 92 ? 2.933 -0.989 14.080 1.00 95.81 92 GLU A N 1
ATOM 741 C CA . GLU A 1 92 ? 2.848 -2.121 15.006 1.00 95.81 92 GLU A CA 1
ATOM 742 C C . GLU A 1 92 ? 1.395 -2.477 15.316 1.00 95.81 92 GLU A C 1
ATOM 744 O O . GLU A 1 92 ? 1.035 -3.655 15.340 1.00 95.81 92 GLU A O 1
ATOM 749 N N . TRP A 1 93 ? 0.536 -1.478 15.535 1.00 95.88 93 TRP A N 1
ATOM 750 C CA . TRP A 1 93 ? -0.880 -1.733 15.777 1.00 95.88 93 TRP A CA 1
ATOM 751 C C . TRP A 1 93 ? -1.569 -2.290 14.527 1.00 95.88 93 TRP A C 1
ATOM 753 O O . TRP A 1 93 ? -2.329 -3.253 14.618 1.00 95.88 93 TRP A O 1
ATOM 763 N N . LEU A 1 94 ? -1.263 -1.756 13.343 1.00 96.38 94 LEU A N 1
ATOM 764 C CA . LEU A 1 94 ? -1.796 -2.272 12.081 1.00 96.38 94 LEU A CA 1
ATOM 765 C C . LEU A 1 94 ? -1.395 -3.732 11.855 1.00 96.38 94 LEU A C 1
ATOM 767 O O . LEU A 1 94 ? -2.237 -4.557 11.493 1.00 96.38 94 LEU A O 1
ATOM 771 N N . ALA A 1 95 ? -0.129 -4.063 12.104 1.00 95.88 95 ALA A N 1
ATOM 772 C CA . ALA A 1 95 ? 0.377 -5.419 11.966 1.00 95.88 95 ALA A CA 1
ATOM 773 C C . ALA A 1 95 ? -0.268 -6.386 12.971 1.00 95.88 95 ALA A C 1
ATOM 775 O O . ALA A 1 95 ? -0.591 -7.509 12.590 1.00 95.88 95 ALA A O 1
ATOM 776 N N . ASN A 1 96 ? -0.490 -5.967 14.219 1.00 94.75 96 ASN A N 1
ATOM 777 C CA . ASN A 1 96 ? -0.958 -6.853 15.290 1.00 94.75 96 ASN A CA 1
ATOM 778 C C . ASN A 1 96 ? -2.484 -6.949 15.419 1.00 94.75 96 ASN A C 1
ATOM 780 O O . ASN A 1 96 ? -2.995 -8.004 15.801 1.00 94.75 96 ASN A O 1
ATOM 784 N N . SER A 1 97 ? -3.207 -5.878 15.093 1.00 93.69 97 SER A N 1
ATOM 785 C CA . SER A 1 97 ? -4.655 -5.769 15.312 1.00 93.69 97 SER A CA 1
ATOM 786 C C . SER A 1 97 ? -5.451 -5.870 14.014 1.00 93.69 97 SER A C 1
ATOM 788 O O . SER A 1 97 ? -6.468 -6.553 13.978 1.00 93.69 97 SER A O 1
ATOM 790 N N . VAL A 1 98 ? -4.985 -5.242 12.928 1.00 94.81 98 VAL A N 1
ATOM 791 C CA . VAL A 1 98 ? -5.745 -5.155 11.664 1.00 94.81 98 VAL A CA 1
ATOM 792 C C . VAL A 1 98 ? -5.382 -6.288 10.706 1.00 94.81 98 VAL A C 1
ATOM 794 O O . VAL A 1 98 ? -6.244 -7.013 10.217 1.00 94.81 98 VAL A O 1
ATOM 797 N N . ALA A 1 99 ? -4.089 -6.472 10.444 1.00 94.56 99 ALA A N 1
ATOM 798 C CA . ALA A 1 99 ? -3.578 -7.396 9.436 1.00 94.56 99 ALA A CA 1
ATOM 799 C C . ALA A 1 99 ? -2.831 -8.596 10.037 1.00 94.56 99 ALA A C 1
ATOM 801 O O . ALA A 1 99 ? -2.028 -9.226 9.353 1.00 94.56 99 ALA A O 1
ATOM 802 N N . ARG A 1 100 ? -3.132 -8.971 11.288 1.00 94.50 100 ARG A N 1
ATOM 803 C CA . ARG A 1 100 ? -2.428 -10.020 12.054 1.00 94.50 100 ARG A CA 1
ATOM 804 C C . ARG A 1 100 ? -2.145 -11.298 11.273 1.00 94.50 100 ARG A C 1
ATOM 806 O O . ARG A 1 100 ? -1.055 -11.851 11.342 1.00 94.50 100 ARG A O 1
ATOM 813 N N . ARG A 1 101 ? -3.128 -11.785 10.512 1.00 93.50 101 ARG A N 1
ATOM 814 C CA . ARG A 1 101 ? -2.974 -13.019 9.724 1.00 93.50 101 ARG A CA 1
ATOM 815 C C . ARG A 1 101 ? -1.950 -12.865 8.600 1.00 93.50 101 ARG A C 1
ATOM 817 O O . ARG A 1 101 ? -1.217 -13.806 8.329 1.00 93.50 101 ARG A O 1
ATOM 824 N N . ILE A 1 102 ? -1.900 -11.693 7.969 1.00 94.06 102 ILE A N 1
ATOM 825 C CA . ILE A 1 102 ? -0.917 -11.359 6.934 1.00 94.06 102 ILE A CA 1
ATOM 826 C C . ILE A 1 102 ? 0.461 -11.221 7.583 1.00 94.06 102 ILE A C 1
ATOM 828 O O . ILE A 1 102 ? 1.415 -11.819 7.092 1.00 94.06 102 ILE A O 1
ATOM 832 N N . SER A 1 103 ? 0.550 -10.521 8.716 1.00 96.06 103 SER A N 1
ATOM 833 C CA . SER A 1 103 ? 1.791 -10.356 9.484 1.00 96.06 103 SER A CA 1
ATOM 834 C C . SER A 1 103 ? 2.401 -11.699 9.883 1.00 96.06 103 SER A C 1
ATOM 836 O O . SER A 1 103 ? 3.588 -11.924 9.676 1.00 96.06 103 SER A O 1
ATOM 838 N N . ASN A 1 104 ? 1.582 -12.651 10.338 1.00 95.56 104 ASN A N 1
ATOM 839 C CA . ASN A 1 104 ? 2.048 -13.990 10.714 1.00 95.56 104 ASN A CA 1
ATOM 840 C C . ASN A 1 104 ? 2.674 -14.783 9.553 1.00 95.56 104 ASN A C 1
ATOM 842 O O . ASN A 1 104 ? 3.457 -15.697 9.797 1.00 95.56 104 ASN A O 1
ATOM 846 N N . VAL A 1 105 ? 2.306 -14.479 8.304 1.00 97.19 105 VAL A N 1
ATOM 847 C CA . VAL A 1 105 ? 2.782 -15.205 7.114 1.00 97.19 105 VAL A CA 1
ATOM 848 C C . VAL A 1 105 ? 3.917 -14.458 6.414 1.00 97.19 105 VAL A C 1
ATOM 850 O O . VAL A 1 105 ? 4.871 -15.081 5.958 1.00 97.19 105 VAL A O 1
ATOM 853 N N . PHE A 1 106 ? 3.821 -13.130 6.323 1.00 95.56 106 PHE A N 1
ATOM 854 C CA . PHE A 1 106 ? 4.702 -12.292 5.504 1.00 95.56 106 PHE A CA 1
ATOM 855 C C . PHE A 1 106 ? 5.546 -11.292 6.312 1.00 95.56 106 PHE A C 1
ATOM 857 O O . PHE A 1 106 ? 6.368 -10.581 5.734 1.00 95.56 106 PHE A O 1
ATOM 864 N N . GLY A 1 107 ? 5.364 -11.242 7.632 1.00 95.19 107 GLY A N 1
ATOM 865 C CA . GLY A 1 107 ? 6.032 -10.321 8.547 1.00 95.19 107 GLY A CA 1
ATOM 866 C C . GLY A 1 107 ? 5.282 -9.005 8.759 1.00 95.19 107 GLY A C 1
ATOM 867 O O . GLY A 1 107 ? 4.494 -8.560 7.917 1.00 95.19 107 GLY A O 1
ATOM 868 N N . ASP A 1 108 ? 5.571 -8.357 9.887 1.00 94.94 108 ASP A N 1
ATOM 869 C CA . ASP A 1 108 ? 4.863 -7.163 10.367 1.00 94.94 108 ASP A CA 1
ATOM 870 C C . ASP A 1 108 ? 4.907 -5.999 9.380 1.00 94.94 108 ASP A C 1
ATOM 872 O O . ASP A 1 108 ? 3.909 -5.314 9.196 1.00 94.94 108 ASP A O 1
ATOM 876 N N . HIS A 1 109 ? 6.024 -5.811 8.673 1.00 94.25 109 HIS A N 1
ATOM 877 C CA . HIS A 1 109 ? 6.143 -4.751 7.671 1.00 94.25 109 HIS A CA 1
ATOM 878 C C . HIS A 1 109 ? 5.123 -4.922 6.534 1.00 94.25 109 HIS A C 1
ATOM 880 O O . HIS A 1 109 ? 4.474 -3.966 6.112 1.00 94.25 109 HIS A O 1
ATOM 886 N N . VAL A 1 110 ? 4.960 -6.147 6.025 1.00 94.25 110 VAL A N 1
ATOM 887 C CA . VAL A 1 110 ? 3.980 -6.440 4.969 1.00 94.25 110 VAL A CA 1
ATOM 888 C C . VAL A 1 110 ? 2.563 -6.333 5.527 1.00 94.25 110 VAL A C 1
ATOM 890 O O . VAL A 1 110 ? 1.691 -5.743 4.888 1.00 94.25 110 VAL A O 1
ATOM 893 N N . GLY A 1 111 ? 2.353 -6.841 6.744 1.00 95.88 111 GLY A N 1
ATOM 894 C CA . GLY A 1 111 ? 1.104 -6.692 7.479 1.00 95.88 111 GLY A CA 1
ATOM 895 C C . GLY A 1 111 ? 0.676 -5.235 7.618 1.00 95.88 111 GLY A C 1
ATOM 896 O O . GLY A 1 111 ? -0.445 -4.897 7.257 1.00 95.88 111 GLY A O 1
ATOM 897 N N . ALA A 1 112 ? 1.575 -4.351 8.043 1.00 95.94 112 ALA A N 1
ATOM 898 C CA . ALA A 1 112 ? 1.306 -2.929 8.200 1.00 95.94 112 ALA A CA 1
ATOM 899 C C . ALA A 1 112 ? 0.898 -2.266 6.875 1.00 95.94 112 ALA A C 1
ATOM 901 O O . ALA A 1 112 ? -0.101 -1.550 6.832 1.00 95.94 112 ALA A O 1
ATOM 902 N N . VAL A 1 113 ? 1.592 -2.562 5.767 1.00 94.00 113 VAL A N 1
ATOM 903 C CA . VAL A 1 113 ? 1.247 -2.029 4.433 1.00 94.00 113 VAL A CA 1
ATOM 904 C C . VAL A 1 113 ? -0.184 -2.401 4.031 1.00 94.00 113 VAL A C 1
ATOM 906 O O . VAL A 1 113 ? -0.954 -1.529 3.626 1.00 94.00 113 VAL A O 1
ATOM 909 N N . PHE A 1 114 ? -0.570 -3.671 4.174 1.00 94.81 114 PHE A N 1
ATOM 910 C CA . PHE A 1 114 ? -1.935 -4.104 3.855 1.00 94.81 114 PHE A CA 1
ATOM 911 C C . PHE A 1 114 ? -2.961 -3.643 4.894 1.00 94.81 114 PHE A C 1
ATOM 913 O O . PHE A 1 114 ? -4.096 -3.331 4.535 1.00 94.81 114 PHE A O 1
ATOM 920 N N . GLY A 1 115 ? -2.563 -3.536 6.161 1.00 96.12 115 GLY A N 1
ATOM 921 C CA . GLY A 1 115 ? -3.389 -3.019 7.246 1.00 96.12 115 GLY A CA 1
ATOM 922 C C . GLY A 1 115 ? -3.833 -1.584 6.989 1.00 96.12 115 GLY A C 1
ATOM 923 O O . GLY A 1 115 ? -5.001 -1.270 7.193 1.00 96.12 115 GLY A O 1
ATOM 924 N N . ARG A 1 116 ? -2.944 -0.734 6.458 1.00 96.00 116 ARG A N 1
ATOM 925 C CA . ARG A 1 116 ? -3.266 0.651 6.063 1.00 96.00 116 ARG A CA 1
ATOM 926 C C . ARG A 1 116 ? -4.409 0.701 5.046 1.00 96.00 116 ARG A C 1
ATOM 928 O O . ARG A 1 116 ? -5.346 1.478 5.211 1.00 96.00 116 ARG A O 1
ATOM 935 N N . ALA A 1 117 ? -4.335 -0.138 4.012 1.00 94.31 117 ALA A N 1
ATOM 936 C CA . ALA A 1 117 ? -5.356 -0.213 2.968 1.00 94.31 117 ALA A CA 1
ATOM 937 C C . ALA A 1 117 ? -6.678 -0.796 3.493 1.00 94.31 117 ALA A C 1
ATOM 939 O O . ALA A 1 117 ? -7.747 -0.268 3.190 1.00 94.31 117 ALA A O 1
ATOM 940 N N . LEU A 1 118 ? -6.607 -1.856 4.306 1.00 95.56 118 LEU A N 1
ATOM 941 C CA . LEU 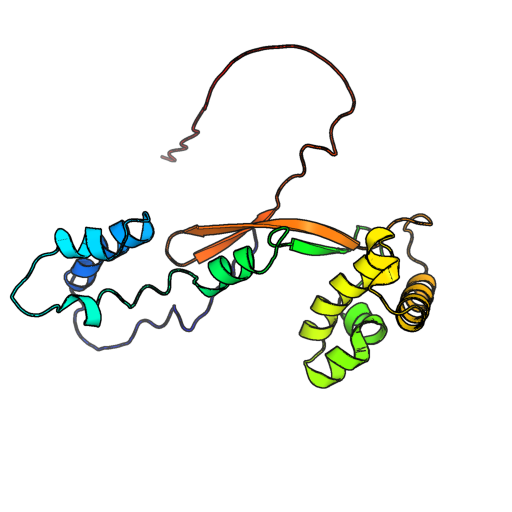A 1 118 ? -7.786 -2.492 4.893 1.00 95.56 118 LEU A CA 1
ATOM 942 C C . LEU A 1 118 ? -8.516 -1.551 5.853 1.00 95.56 118 LEU A C 1
ATOM 944 O O . LEU A 1 118 ? -9.739 -1.446 5.787 1.00 95.56 118 LEU A O 1
ATOM 948 N N . LEU A 1 119 ? -7.778 -0.845 6.714 1.00 95.62 119 LEU A N 1
ATOM 949 C CA . LEU A 1 119 ? -8.356 0.126 7.635 1.00 95.62 119 LEU A CA 1
ATOM 950 C C . LEU A 1 119 ? -9.059 1.245 6.869 1.00 95.62 119 LEU A C 1
ATOM 952 O O . LEU A 1 119 ? -10.217 1.530 7.157 1.00 95.62 119 LEU A O 1
ATOM 956 N N . TRP A 1 120 ? -8.407 1.816 5.849 1.00 95.69 120 TRP A N 1
ATOM 957 C CA . TRP A 1 120 ? -9.039 2.823 4.997 1.00 95.69 120 TRP A CA 1
ATOM 958 C C . TRP A 1 120 ? -10.353 2.313 4.390 1.00 95.69 120 TRP A C 1
ATOM 960 O O . TRP A 1 120 ? -11.372 2.993 4.482 1.00 95.69 120 TRP A O 1
ATOM 970 N N . ALA A 1 121 ? -10.348 1.097 3.834 1.00 94.69 121 ALA A N 1
ATOM 971 C CA . ALA A 1 121 ? -11.522 0.492 3.209 1.00 94.69 121 ALA A CA 1
ATOM 972 C C . ALA A 1 121 ? -12.659 0.202 4.205 1.00 94.69 121 ALA A C 1
ATOM 974 O O . ALA A 1 121 ? -13.828 0.265 3.837 1.00 94.69 121 ALA A O 1
ATOM 975 N N . CYS A 1 122 ? -12.351 -0.086 5.475 1.00 94.50 122 CYS A N 1
ATOM 976 C CA . CYS A 1 122 ? -13.377 -0.297 6.501 1.00 94.50 122 CYS A CA 1
ATOM 977 C C . CYS A 1 122 ? -14.191 0.977 6.782 1.00 94.50 122 CYS A C 1
ATOM 979 O O . CYS A 1 122 ? -15.392 0.882 7.040 1.00 94.50 122 CYS A O 1
ATOM 981 N N . PHE A 1 123 ? -13.557 2.148 6.710 1.00 92.81 123 PHE A N 1
ATOM 982 C CA . PHE A 1 123 ? -14.185 3.451 6.964 1.00 92.81 123 PHE A CA 1
ATOM 983 C C . PHE A 1 123 ? -14.737 4.122 5.700 1.00 92.81 123 PHE A C 1
ATOM 985 O O . PHE A 1 123 ? -15.430 5.129 5.793 1.00 92.81 123 PHE A O 1
ATOM 992 N N . GLU A 1 124 ? -14.471 3.555 4.527 1.00 92.50 124 GLU A N 1
ATOM 993 C CA . GLU A 1 124 ? -14.930 4.075 3.245 1.00 92.50 124 GLU A CA 1
ATOM 994 C C . GLU A 1 124 ? -16.302 3.486 2.865 1.00 92.50 124 GLU A C 1
ATOM 996 O O . GLU A 1 124 ? -16.481 2.266 2.805 1.00 92.50 124 GLU A O 1
ATOM 1001 N N . GLU A 1 125 ? -17.289 4.344 2.586 1.00 89.69 125 GLU A N 1
ATOM 1002 C CA . GLU A 1 125 ? -18.654 3.908 2.250 1.00 89.69 125 GLU A CA 1
ATOM 1003 C C . GLU A 1 125 ? -18.701 3.159 0.911 1.00 89.69 125 GLU A C 1
ATOM 1005 O O . GLU A 1 125 ? -19.344 2.110 0.805 1.00 89.69 125 GLU A O 1
ATOM 1010 N N . SER A 1 126 ? -17.926 3.628 -0.075 1.00 88.81 126 SER A N 1
ATOM 1011 C CA . SER A 1 126 ? -17.819 3.013 -1.406 1.00 88.81 126 SER A CA 1
ATOM 1012 C C . SER A 1 126 ? -17.233 1.593 -1.394 1.00 88.81 126 SER A C 1
ATOM 1014 O O . SER A 1 126 ? -17.384 0.857 -2.366 1.00 88.81 126 SER A O 1
ATOM 1016 N N . MET A 1 127 ? -16.602 1.182 -0.289 1.00 89.38 127 MET A N 1
ATOM 1017 C CA . MET A 1 127 ? -15.990 -0.142 -0.111 1.00 89.38 127 MET A CA 1
ATOM 1018 C C . MET A 1 127 ? -16.814 -1.076 0.787 1.00 89.38 127 MET A C 1
ATOM 1020 O O . MET A 1 127 ? -16.370 -2.186 1.092 1.00 89.38 127 MET A O 1
ATOM 1024 N N . SER A 1 128 ? -18.012 -0.656 1.204 1.00 85.88 128 SER A N 1
ATOM 1025 C CA . SER A 1 128 ? -18.882 -1.427 2.104 1.00 85.88 128 SER A CA 1
ATOM 1026 C C . SER A 1 128 ? -19.246 -2.818 1.573 1.00 85.88 128 SER A C 1
ATOM 1028 O O . SER A 1 128 ? -19.270 -3.763 2.359 1.00 85.88 128 SER A O 1
ATOM 1030 N N . ASP A 1 129 ? -19.435 -2.961 0.260 1.00 89.69 129 ASP A N 1
ATOM 1031 C CA . ASP A 1 129 ? -19.736 -4.244 -0.392 1.00 89.69 129 ASP A CA 1
ATOM 1032 C C . ASP A 1 129 ? -18.488 -5.108 -0.654 1.00 89.69 129 ASP A C 1
ATOM 1034 O O . ASP A 1 129 ? -18.593 -6.296 -0.960 1.00 89.69 129 ASP A O 1
ATOM 1038 N N . VAL A 1 130 ? -17.291 -4.521 -0.552 1.00 92.06 130 VAL A N 1
ATOM 1039 C CA . VAL A 1 130 ? -16.014 -5.192 -0.846 1.00 92.06 130 VAL A CA 1
ATOM 1040 C C . VAL A 1 130 ? -15.423 -5.823 0.411 1.00 92.06 130 VAL A C 1
ATOM 1042 O O . VAL A 1 130 ? -14.888 -6.932 0.358 1.00 92.06 130 VAL A O 1
ATOM 1045 N N . VAL A 1 131 ? -15.500 -5.124 1.546 1.00 92.75 131 VAL A N 1
ATOM 1046 C CA . VAL A 1 131 ? -14.965 -5.614 2.821 1.00 92.75 131 VAL A CA 1
ATOM 1047 C C . VAL A 1 131 ? -16.020 -6.473 3.524 1.00 92.75 131 VAL A C 1
ATOM 1049 O O . VAL A 1 131 ? -17.086 -5.961 3.864 1.00 92.75 131 VAL A O 1
ATOM 1052 N N . PRO A 1 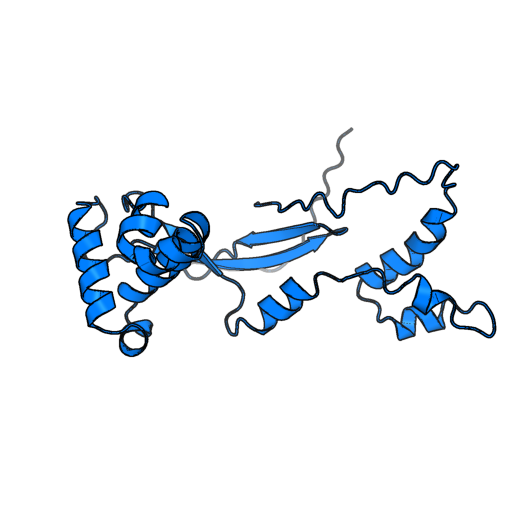132 ? -15.736 -7.755 3.829 1.00 93.88 132 PRO A N 1
ATOM 1053 C CA . PRO A 1 132 ? -16.668 -8.596 4.570 1.00 93.88 132 PRO A CA 1
ATOM 1054 C C . PRO A 1 132 ? -17.088 -7.961 5.909 1.00 93.88 132 PRO A C 1
ATOM 1056 O O . PRO A 1 132 ? -16.229 -7.450 6.640 1.00 93.88 132 PRO A O 1
ATOM 1059 N N . PRO A 1 133 ? -18.378 -8.035 6.284 1.00 93.06 133 PRO A N 1
ATOM 1060 C CA . PRO A 1 133 ? -18.921 -7.293 7.423 1.00 93.06 133 PRO A CA 1
ATOM 1061 C C . PRO A 1 133 ? -18.283 -7.690 8.758 1.00 93.06 133 PRO A C 1
ATOM 1063 O O . PRO A 1 133 ? -18.132 -6.846 9.638 1.00 93.06 133 PRO A O 1
ATOM 1066 N N . ASP A 1 134 ? -17.869 -8.949 8.908 1.00 93.19 134 ASP A N 1
ATOM 1067 C CA . ASP A 1 134 ? -17.206 -9.420 10.125 1.00 93.19 134 ASP A CA 1
ATOM 1068 C C . ASP A 1 134 ? -15.810 -8.814 10.291 1.00 93.19 134 ASP A C 1
ATOM 1070 O O . ASP A 1 134 ? -15.463 -8.385 11.390 1.00 93.19 134 ASP A O 1
ATOM 1074 N N . ILE A 1 135 ? -15.052 -8.690 9.194 1.00 93.12 135 ILE A N 1
ATOM 1075 C CA . ILE A 1 135 ? -13.733 -8.041 9.198 1.00 93.12 135 ILE A CA 1
ATOM 1076 C C . ILE A 1 135 ? -13.897 -6.553 9.500 1.00 93.12 135 ILE A C 1
ATOM 1078 O O . ILE A 1 135 ? -13.202 -6.024 10.364 1.00 93.12 135 ILE A O 1
ATOM 1082 N N . LYS A 1 136 ? -14.850 -5.885 8.835 1.00 93.94 136 LYS A N 1
ATOM 1083 C CA . LYS A 1 136 ? -15.141 -4.469 9.085 1.00 93.94 136 LYS A CA 1
ATOM 1084 C C . LYS A 1 136 ? -15.501 -4.231 10.553 1.00 93.94 136 LYS A C 1
ATOM 1086 O O . LYS A 1 136 ? -14.965 -3.313 11.164 1.00 93.94 136 LYS A O 1
ATOM 1091 N N . ARG A 1 137 ? -16.352 -5.078 11.141 1.00 93.19 137 ARG A N 1
ATOM 1092 C CA . ARG A 1 137 ? -16.737 -4.983 12.558 1.00 93.19 137 ARG A CA 1
ATOM 1093 C C . ARG A 1 137 ? -15.543 -5.175 13.495 1.00 93.19 137 ARG A C 1
ATOM 1095 O O . ARG A 1 137 ? -15.393 -4.384 14.420 1.00 93.19 137 ARG A O 1
ATOM 1102 N N . GLU A 1 138 ? -14.714 -6.194 13.264 1.00 94.31 138 GLU A N 1
ATOM 1103 C CA . GLU A 1 138 ? -13.523 -6.480 14.080 1.00 94.31 138 GLU A CA 1
ATOM 1104 C C . GLU A 1 138 ? -12.536 -5.306 14.046 1.00 94.31 138 GLU A C 1
ATOM 1106 O O . GLU A 1 138 ? -12.175 -4.771 15.091 1.00 94.31 138 GLU A O 1
ATOM 1111 N N . VAL A 1 139 ? -12.173 -4.845 12.846 1.00 94.25 139 VAL A N 1
ATOM 1112 C CA . VAL A 1 139 ? -11.194 -3.766 12.652 1.00 94.25 139 VAL A CA 1
ATOM 1113 C C . VAL A 1 139 ? -11.691 -2.440 13.230 1.00 94.25 139 VAL A C 1
ATOM 1115 O O . VAL A 1 139 ? -10.939 -1.760 13.926 1.00 94.25 139 VAL A O 1
ATOM 1118 N N . VAL A 1 140 ? -12.955 -2.076 12.987 1.00 92.44 140 VAL A N 1
ATOM 1119 C CA . VAL A 1 140 ? -13.539 -0.839 13.533 1.00 92.44 140 VAL A CA 1
ATOM 1120 C C . VAL A 1 140 ? -13.613 -0.901 15.060 1.00 92.44 140 VAL A C 1
ATOM 1122 O O . VAL A 1 140 ? -13.261 0.073 15.719 1.00 92.44 140 VAL A O 1
ATOM 1125 N N . ALA A 1 141 ? -13.994 -2.042 15.643 1.00 92.69 141 ALA A N 1
ATOM 1126 C CA . ALA A 1 141 ? -14.010 -2.206 17.097 1.00 92.69 141 ALA A CA 1
ATOM 1127 C C . ALA A 1 141 ? -12.606 -2.080 17.709 1.00 92.69 141 ALA A C 1
ATOM 1129 O O . ALA A 1 141 ? -12.440 -1.406 18.724 1.00 92.69 141 ALA A O 1
ATOM 1130 N N . SER A 1 142 ? -11.588 -2.676 17.080 1.00 93.19 142 SER A N 1
ATOM 1131 C CA . SER A 1 142 ? -10.193 -2.516 17.504 1.00 93.19 142 SER A CA 1
ATOM 1132 C C . SER A 1 142 ? -9.698 -1.077 17.377 1.00 93.19 142 SER A C 1
ATOM 1134 O O . SER A 1 142 ? -8.893 -0.650 18.198 1.00 93.19 142 SER A O 1
ATOM 1136 N N . TYR A 1 143 ? -10.161 -0.326 16.374 1.00 92.69 143 TYR A N 1
ATOM 1137 C CA . TYR A 1 143 ? -9.812 1.087 16.228 1.00 92.69 143 TYR A CA 1
ATOM 1138 C C . TYR A 1 143 ? -10.453 1.951 17.322 1.00 92.69 143 TYR A C 1
ATOM 1140 O O . TYR A 1 143 ? -9.775 2.783 17.909 1.00 92.69 143 TYR A O 1
ATOM 1148 N N . ILE A 1 144 ? -11.722 1.710 17.671 1.00 90.19 144 ILE A N 1
ATOM 1149 C CA . ILE A 1 144 ? -12.407 2.437 18.757 1.00 90.19 144 ILE A CA 1
ATOM 1150 C C . ILE A 1 144 ? -11.665 2.271 20.096 1.00 90.19 144 ILE A C 1
ATOM 1152 O O . ILE A 1 144 ? -11.570 3.217 20.871 1.00 90.19 144 ILE A O 1
ATOM 1156 N N . GLN A 1 145 ? -11.082 1.095 20.348 1.00 90.12 145 GLN A N 1
ATOM 1157 C CA . GLN A 1 145 ? -10.293 0.823 21.558 1.00 90.12 145 GLN A CA 1
ATOM 1158 C C . GLN A 1 145 ? -8.976 1.607 21.645 1.00 90.12 145 GLN A C 1
ATOM 1160 O O . GLN A 1 145 ? -8.383 1.648 22.720 1.00 90.12 145 GLN A O 1
ATOM 1165 N N . LEU A 1 146 ? -8.501 2.210 20.549 1.00 86.62 146 LEU A N 1
ATOM 1166 C CA . LEU A 1 146 ? -7.336 3.095 20.597 1.00 86.62 146 LEU A CA 1
ATOM 1167 C C . LEU A 1 146 ? -7.641 4.442 21.260 1.00 86.62 146 LEU A C 1
ATOM 1169 O O . LEU A 1 146 ? -6.695 5.157 21.574 1.00 86.62 146 LEU A O 1
ATOM 1173 N N . GLU A 1 147 ? -8.923 4.791 21.448 1.00 81.50 147 GLU A N 1
ATOM 1174 C CA . GLU A 1 147 ? -9.359 6.071 22.031 1.00 81.50 147 GLU A CA 1
ATOM 1175 C C . GLU A 1 147 ? -8.667 7.282 21.371 1.00 81.50 147 GLU A C 1
ATOM 1177 O O . GLU A 1 147 ? -8.271 8.247 22.025 1.00 81.50 147 GLU A O 1
ATOM 1182 N N . ALA A 1 148 ? -8.484 7.211 20.048 1.00 80.12 148 ALA A N 1
ATOM 1183 C CA . ALA A 1 148 ? -7.850 8.267 19.270 1.00 80.12 148 ALA A CA 1
ATOM 1184 C C . ALA A 1 148 ? -8.669 9.569 19.314 1.00 80.12 148 ALA A C 1
ATOM 1186 O O . ALA A 1 148 ? -9.893 9.551 19.424 1.00 80.12 148 ALA A O 1
ATOM 1187 N N . VAL A 1 149 ? -7.990 10.712 19.171 1.00 79.62 149 VAL A N 1
ATOM 1188 C CA . VAL A 1 149 ? -8.595 12.058 19.283 1.00 79.62 149 VAL A CA 1
ATOM 1189 C C . VAL A 1 149 ? -9.367 12.457 18.012 1.00 79.62 149 VAL A C 1
ATOM 1191 O O . VAL A 1 149 ? -9.990 13.516 17.945 1.00 79.62 149 VAL A O 1
ATOM 1194 N N . LEU A 1 150 ? -9.336 11.611 16.984 1.00 81.69 150 LEU A N 1
ATOM 1195 C CA . LEU A 1 150 ? -9.986 11.867 15.708 1.00 81.69 150 LEU A CA 1
ATOM 1196 C C . LEU A 1 150 ? -11.516 11.920 15.863 1.00 81.69 150 LEU A C 1
ATOM 1198 O O . LEU A 1 150 ? -12.109 11.071 16.522 1.00 81.69 150 LEU A O 1
ATOM 1202 N N . GLY A 1 151 ? -12.154 12.913 15.235 1.00 74.62 151 GLY A N 1
ATOM 1203 C CA . GLY A 1 151 ? -13.604 13.097 15.311 1.00 74.62 151 GLY A CA 1
ATOM 1204 C C . GLY A 1 151 ? -14.404 11.909 14.763 1.00 74.62 151 GLY A C 1
ATOM 1205 O O . GLY A 1 151 ? -13.974 11.223 13.832 1.00 74.62 151 GLY A O 1
ATOM 1206 N N . ASP A 1 152 ? -15.597 11.701 15.322 1.00 73.31 152 ASP A N 1
ATOM 1207 C CA . ASP A 1 152 ? -16.488 10.607 14.932 1.00 73.31 152 ASP A CA 1
ATOM 1208 C C . ASP A 1 152 ? -16.818 10.639 13.432 1.00 73.31 152 ASP A C 1
ATOM 1210 O O . ASP A 1 152 ? -17.155 11.677 12.859 1.00 73.31 152 ASP A O 1
ATOM 1214 N N . GLY A 1 153 ? -16.737 9.471 12.791 1.00 77.25 153 GLY A N 1
ATOM 1215 C CA . GLY A 1 153 ? -17.053 9.299 11.370 1.00 77.25 153 GLY A CA 1
ATOM 1216 C C . GLY A 1 153 ? -15.954 9.740 10.398 1.00 77.25 153 GLY A C 1
ATOM 1217 O O . GLY A 1 153 ? -16.129 9.583 9.191 1.00 77.25 153 GLY A O 1
ATOM 1218 N N . VAL A 1 154 ? -14.815 10.243 10.884 1.00 87.44 154 VAL A N 1
ATOM 1219 C CA . VAL A 1 154 ? -13.661 10.565 10.034 1.00 87.44 154 VAL A CA 1
ATOM 1220 C C . VAL A 1 154 ? -12.842 9.302 9.763 1.00 87.44 154 VAL A C 1
ATOM 1222 O O . VAL A 1 154 ? -12.554 8.520 10.669 1.00 87.44 154 VAL A O 1
ATOM 1225 N N . ASN A 1 155 ? -12.440 9.099 8.507 1.00 92.81 155 ASN A N 1
ATOM 1226 C CA . ASN A 1 155 ? -11.561 7.990 8.146 1.00 92.81 155 ASN A CA 1
ATOM 1227 C C . ASN A 1 155 ? -10.158 8.219 8.752 1.00 92.81 155 ASN A C 1
ATOM 1229 O O . ASN A 1 155 ? -9.542 9.249 8.462 1.00 92.81 155 ASN A O 1
ATOM 1233 N N . PRO A 1 156 ? -9.611 7.281 9.549 1.00 93.56 156 PRO A N 1
ATOM 1234 C CA . PRO A 1 156 ? -8.287 7.430 10.161 1.00 93.56 156 PRO A CA 1
ATOM 1235 C C . PRO A 1 156 ? -7.130 7.354 9.168 1.00 93.56 156 PRO A C 1
ATOM 1237 O O . PRO A 1 156 ? -5.979 7.610 9.523 1.00 93.56 156 PRO A O 1
ATOM 1240 N N . MET A 1 157 ? -7.419 6.996 7.919 1.00 94.62 157 MET A N 1
ATOM 1241 C CA . MET A 1 157 ? -6.449 6.866 6.850 1.00 94.62 157 MET A CA 1
ATOM 1242 C C . MET A 1 157 ? -6.795 7.818 5.705 1.00 94.62 157 MET A C 1
ATOM 1244 O O . MET A 1 157 ? -7.947 7.962 5.309 1.00 94.62 157 MET A O 1
ATOM 1248 N N . LYS A 1 158 ? -5.770 8.410 5.097 1.00 93.50 158 LYS A N 1
ATOM 1249 C CA . LYS A 1 158 ? -5.870 9.173 3.853 1.00 93.50 158 LYS A CA 1
ATOM 1250 C C . LYS A 1 158 ? -5.346 8.338 2.686 1.00 93.50 158 LYS A C 1
ATOM 1252 O O . LYS A 1 158 ? -4.220 7.837 2.738 1.00 93.50 158 LYS A O 1
ATOM 1257 N N . LYS A 1 159 ? -6.137 8.232 1.612 1.00 92.44 159 LYS A N 1
ATOM 1258 C CA . LYS A 1 159 ? -5.687 7.735 0.301 1.00 92.44 159 LYS A CA 1
ATOM 1259 C C . LYS A 1 159 ? -5.008 8.887 -0.440 1.00 92.44 159 LYS A C 1
ATOM 1261 O O . LYS A 1 159 ? -5.645 9.879 -0.774 1.00 92.44 159 LYS A O 1
ATOM 1266 N N . VAL A 1 160 ? -3.708 8.767 -0.681 1.00 91.19 160 VAL A N 1
ATOM 1267 C CA . VAL A 1 160 ? -2.888 9.772 -1.369 1.00 91.19 160 VAL A CA 1
ATOM 1268 C C . VAL A 1 160 ? -2.522 9.237 -2.744 1.00 91.19 160 VAL A C 1
ATOM 1270 O O . VAL A 1 160 ? -1.886 8.189 -2.856 1.00 91.19 160 VAL A O 1
ATOM 1273 N N . GLN A 1 161 ? -2.928 9.932 -3.803 1.00 90.81 161 GLN A N 1
ATOM 1274 C CA . GLN A 1 161 ? -2.565 9.535 -5.158 1.00 90.81 161 GLN A CA 1
ATOM 1275 C C . GLN A 1 161 ? -1.107 9.913 -5.444 1.00 90.81 161 GLN A C 1
ATOM 1277 O O . GLN A 1 161 ? -0.645 10.996 -5.086 1.00 90.81 161 GLN A O 1
ATOM 1282 N N . MET A 1 162 ? -0.378 9.012 -6.097 1.00 90.19 162 MET A N 1
ATOM 1283 C CA . MET A 1 162 ? 1.049 9.155 -6.370 1.00 90.19 162 MET A CA 1
ATOM 1284 C C . MET A 1 162 ? 1.303 9.131 -7.874 1.00 90.19 162 MET A C 1
ATOM 1286 O O . MET A 1 162 ? 0.813 8.260 -8.600 1.00 90.19 162 MET A O 1
ATOM 1290 N N . MET A 1 163 ? 2.145 10.044 -8.345 1.00 88.00 163 MET A N 1
ATOM 1291 C CA . MET A 1 163 ? 2.679 10.022 -9.697 1.00 88.00 163 MET A CA 1
ATOM 1292 C C . MET A 1 163 ? 4.078 9.398 -9.683 1.00 88.00 163 MET A C 1
ATOM 1294 O O . MET A 1 163 ? 5.001 9.987 -9.120 1.00 88.00 163 MET A O 1
ATOM 1298 N N . PRO A 1 164 ? 4.270 8.218 -10.299 1.00 86.38 164 PRO A N 1
ATOM 1299 C CA . PRO A 1 164 ? 5.604 7.678 -10.484 1.00 86.38 164 PRO A CA 1
ATOM 1300 C C . PRO A 1 164 ? 6.322 8.447 -11.596 1.00 86.38 164 PRO A C 1
ATOM 1302 O O . PRO A 1 164 ? 5.804 8.602 -12.710 1.00 86.38 164 PRO A O 1
ATOM 1305 N N . SER A 1 165 ? 7.540 8.870 -11.305 1.00 83.25 165 SER A N 1
ATOM 1306 C CA . SER A 1 165 ? 8.489 9.463 -12.235 1.00 83.25 165 SER A CA 1
ATOM 1307 C C . SER A 1 165 ? 9.785 8.653 -12.199 1.00 83.25 165 SER A C 1
ATOM 1309 O O . SER A 1 165 ? 10.121 8.028 -11.195 1.00 83.25 165 SER A O 1
ATOM 1311 N N . GLU A 1 166 ? 10.509 8.615 -13.312 1.00 78.06 166 GLU A N 1
ATOM 1312 C CA . GLU A 1 166 ? 11.876 8.107 -13.320 1.00 78.06 166 GLU A CA 1
ATOM 1313 C C . GLU A 1 166 ? 12.790 9.161 -13.909 1.00 78.06 166 GLU A C 1
ATOM 1315 O O . GLU A 1 166 ? 12.419 9.907 -14.820 1.00 78.06 166 GLU A O 1
ATOM 1320 N N . MET A 1 167 ? 13.989 9.215 -13.345 1.00 72.25 167 MET A N 1
ATOM 1321 C CA . MET A 1 167 ? 15.081 9.979 -13.893 1.00 72.25 167 MET A CA 1
ATOM 1322 C C . MET A 1 167 ? 16.387 9.225 -13.647 1.00 72.25 167 MET A C 1
ATOM 1324 O O . MET A 1 167 ? 16.800 9.045 -12.503 1.00 72.25 167 MET A O 1
ATOM 1328 N N . LYS A 1 168 ? 17.076 8.843 -14.729 1.00 70.75 168 LYS A N 1
ATOM 1329 C CA . LYS A 1 168 ? 18.438 8.266 -14.700 1.00 70.75 168 LYS A CA 1
ATOM 1330 C C . LYS A 1 168 ? 18.561 6.983 -13.856 1.00 70.75 168 LYS A C 1
ATOM 1332 O O . LYS A 1 168 ? 19.509 6.829 -13.096 1.00 70.75 168 LYS A O 1
ATOM 1337 N N . GLY A 1 169 ? 17.612 6.067 -13.989 1.00 68.81 169 GLY A N 1
ATOM 1338 C CA . GLY A 1 169 ? 17.552 4.789 -13.281 1.00 68.81 169 GLY A CA 1
ATOM 1339 C C . GLY A 1 169 ? 16.934 4.866 -11.885 1.00 68.81 169 GLY A C 1
ATOM 1340 O O . GLY A 1 169 ? 16.749 3.831 -11.254 1.00 68.81 169 GLY A O 1
ATOM 1341 N N . GLN A 1 170 ? 16.585 6.062 -11.401 1.00 72.12 170 GLN A N 1
ATOM 1342 C CA . GLN A 1 170 ? 15.965 6.248 -10.095 1.00 72.12 170 GLN A CA 1
ATOM 1343 C C . GLN A 1 170 ? 14.482 6.566 -10.240 1.00 72.12 170 GLN A C 1
ATOM 1345 O O . GLN A 1 170 ? 14.101 7.520 -10.918 1.00 72.12 170 GLN A O 1
ATOM 1350 N N . VAL A 1 171 ? 13.655 5.789 -9.547 1.00 79.06 171 VAL A N 1
ATOM 1351 C CA . VAL A 1 171 ? 12.212 6.011 -9.476 1.00 79.06 171 VAL A CA 1
ATOM 1352 C C . VAL A 1 171 ? 11.906 6.900 -8.278 1.00 79.06 171 VAL A C 1
ATOM 1354 O O . VAL A 1 171 ? 12.339 6.627 -7.156 1.00 79.06 171 VAL A O 1
ATOM 1357 N N . SER A 1 172 ? 11.117 7.939 -8.517 1.00 85.25 172 SER A N 1
ATOM 1358 C CA . SER A 1 172 ? 10.497 8.770 -7.491 1.00 85.25 172 SER A CA 1
ATOM 1359 C C . SER A 1 172 ? 8.979 8.659 -7.558 1.00 85.25 172 SER A C 1
ATOM 1361 O O . SER A 1 172 ? 8.394 8.494 -8.626 1.00 85.25 172 SER A O 1
ATOM 1363 N N . PHE A 1 173 ? 8.342 8.757 -6.396 1.00 87.69 173 PHE A N 1
ATOM 1364 C CA . PHE A 1 173 ? 6.898 8.915 -6.285 1.00 87.69 173 PHE A CA 1
ATOM 1365 C C . PHE A 1 173 ? 6.617 10.303 -5.729 1.00 87.69 173 PHE A C 1
ATOM 1367 O O . PHE A 1 173 ? 7.049 10.630 -4.618 1.00 87.69 173 PHE A O 1
ATOM 1374 N N . ASP A 1 174 ? 5.905 11.096 -6.517 1.00 90.25 174 ASP A N 1
ATOM 1375 C CA . ASP A 1 174 ? 5.506 12.449 -6.164 1.00 90.25 174 ASP A CA 1
ATOM 1376 C C . ASP A 1 174 ? 4.018 12.443 -5.800 1.00 90.25 174 ASP A C 1
ATOM 1378 O O . ASP A 1 174 ? 3.200 11.865 -6.518 1.00 90.25 174 ASP A O 1
ATOM 1382 N N . GLU A 1 175 ? 3.667 13.038 -4.660 1.00 90.44 175 GLU A N 1
ATOM 1383 C CA . GLU A 1 175 ? 2.270 13.164 -4.234 1.00 90.44 175 GLU A CA 1
ATOM 1384 C C . GLU A 1 175 ? 1.525 14.089 -5.197 1.00 90.44 175 GLU A C 1
ATOM 1386 O O . GLU A 1 175 ? 2.002 15.179 -5.530 1.00 90.44 175 GLU A O 1
ATOM 1391 N N . LEU A 1 176 ? 0.351 13.656 -5.648 1.00 84.62 176 LEU A N 1
ATOM 1392 C CA . LEU A 1 176 ? -0.538 14.508 -6.417 1.00 84.62 176 LEU A CA 1
ATOM 1393 C C . LEU A 1 176 ? -1.363 15.338 -5.443 1.00 84.62 176 LEU A C 1
ATOM 1395 O O . LEU A 1 176 ? -2.192 14.810 -4.706 1.00 84.62 176 LEU A O 1
ATOM 1399 N N . VAL A 1 177 ? -1.114 16.646 -5.440 1.00 74.94 177 VAL A N 1
ATOM 1400 C CA . VAL A 1 177 ? -1.960 17.597 -4.720 1.00 74.94 177 VAL A CA 1
ATOM 1401 C C . VAL A 1 177 ? -3.312 17.609 -5.421 1.00 74.94 177 VAL A C 1
ATOM 1403 O O . VAL A 1 177 ? -3.398 17.963 -6.600 1.00 74.94 177 VAL A O 1
ATOM 1406 N N . ASN A 1 178 ? -4.352 17.174 -4.713 1.00 60.09 178 ASN A N 1
ATOM 1407 C CA . ASN A 1 178 ? -5.708 17.242 -5.224 1.00 60.09 178 ASN A CA 1
ATOM 1408 C C . ASN A 1 178 ? -6.147 18.712 -5.190 1.00 60.09 178 ASN A C 1
ATOM 1410 O O . ASN A 1 178 ? -6.446 19.247 -4.127 1.00 60.09 178 ASN A O 1
ATOM 1414 N N . TRP A 1 179 ? -6.143 19.382 -6.343 1.00 48.88 179 TRP A N 1
ATOM 1415 C CA . TRP A 1 179 ? -6.522 20.799 -6.459 1.00 48.88 179 TRP A CA 1
ATOM 1416 C C . TRP A 1 179 ? -8.018 21.052 -6.194 1.00 48.88 179 TRP A C 1
ATOM 1418 O O . TRP A 1 179 ? -8.457 22.196 -6.234 1.00 48.88 179 TRP A O 1
ATOM 1428 N N . GLU A 1 180 ? -8.803 20.005 -5.937 1.00 45.59 180 GLU A N 1
ATOM 1429 C CA . GLU A 1 180 ? -10.249 20.085 -5.717 1.00 45.59 180 GLU A CA 1
ATOM 1430 C C . GLU A 1 180 ? -10.646 20.272 -4.237 1.00 45.59 180 GLU A C 1
ATOM 1432 O O . GLU A 1 180 ? -11.799 20.596 -3.969 1.00 45.59 180 GLU A O 1
ATOM 1437 N N . GLU A 1 181 ? -9.719 20.157 -3.274 1.00 43.44 181 GLU A N 1
ATOM 1438 C CA . GLU A 1 181 ? -10.019 20.383 -1.842 1.00 43.44 181 GLU A CA 1
ATOM 1439 C C . GLU A 1 181 ? -9.781 21.836 -1.368 1.00 43.44 181 GLU A C 1
ATOM 1441 O O . GLU A 1 181 ? -10.249 22.215 -0.297 1.00 43.44 181 GLU A O 1
ATOM 1446 N N . GLU A 1 182 ? -9.157 22.699 -2.179 1.00 36.28 182 GLU A N 1
ATOM 1447 C CA . GLU A 1 182 ? -9.019 24.145 -1.909 1.00 36.28 182 GLU A CA 1
ATOM 1448 C C . GLU A 1 182 ? -9.882 24.970 -2.881 1.00 36.28 182 GLU A C 1
ATOM 1450 O O . GLU A 1 182 ? -9.397 25.709 -3.734 1.00 36.28 182 GLU A O 1
ATOM 1455 N N . GLY A 1 183 ? -11.203 24.808 -2.782 1.00 33.28 183 GLY A N 1
ATOM 1456 C CA . GLY A 1 183 ? -12.184 25.434 -3.678 1.00 33.28 183 GLY A CA 1
ATOM 1457 C C . GLY A 1 183 ? -13.163 26.394 -3.002 1.00 33.28 183 GLY A C 1
ATOM 1458 O O . GLY A 1 183 ? -14.291 26.530 -3.466 1.00 33.28 183 GLY A O 1
ATOM 1459 N N . GLY A 1 184 ? -12.782 27.036 -1.895 1.00 31.94 184 GLY A N 1
ATOM 1460 C CA . GLY A 1 184 ? -13.594 28.044 -1.211 1.00 31.94 184 GLY A CA 1
ATOM 1461 C C . GLY A 1 184 ? -13.031 29.456 -1.381 1.00 31.94 184 GLY A C 1
ATOM 1462 O O . GLY A 1 184 ? -12.090 29.811 -0.685 1.00 31.94 184 GLY A O 1
ATOM 1463 N N . ALA A 1 185 ? -13.688 30.250 -2.236 1.00 32.72 185 ALA A N 1
ATOM 1464 C CA . ALA A 1 185 ? -13.601 31.714 -2.407 1.00 32.72 185 ALA A CA 1
ATOM 1465 C C . ALA A 1 185 ? -12.807 32.252 -3.623 1.00 32.72 185 ALA A C 1
ATOM 1467 O O . ALA A 1 185 ? -11.632 32.582 -3.550 1.00 32.72 185 ALA A O 1
ATOM 1468 N N . GLY A 1 186 ? -13.545 32.449 -4.723 1.00 29.27 186 GLY A N 1
ATOM 1469 C CA . GLY A 1 186 ? -13.688 33.746 -5.402 1.00 29.27 186 GLY A CA 1
ATOM 1470 C C . GLY A 1 186 ? -12.479 34.419 -6.073 1.00 29.27 186 GLY A C 1
ATOM 1471 O O . GLY A 1 186 ? -11.682 35.075 -5.418 1.00 29.27 186 GLY A O 1
ATOM 1472 N N . GLY A 1 187 ? -12.533 34.498 -7.410 1.00 27.50 187 GLY A N 1
ATOM 1473 C CA . GLY A 1 187 ? -12.396 35.798 -8.085 1.00 27.50 187 GLY A CA 1
ATOM 1474 C C . GLY A 1 187 ? -11.227 36.019 -9.055 1.00 27.50 187 GLY A C 1
ATOM 1475 O O . GLY A 1 187 ? -10.166 36.481 -8.664 1.00 27.50 187 GLY A O 1
ATOM 1476 N N . THR A 1 188 ? -11.571 35.950 -10.350 1.00 29.00 188 THR A N 1
ATOM 1477 C CA . THR A 1 188 ? -11.099 36.789 -11.486 1.00 29.00 188 THR A CA 1
ATOM 1478 C C . THR A 1 188 ? -9.693 36.608 -12.092 1.00 29.00 188 THR A C 1
ATOM 1480 O O . THR A 1 188 ? -8.690 36.829 -11.436 1.00 29.00 188 THR A O 1
ATOM 1483 N N . GLY A 1 189 ? -9.699 36.307 -13.410 1.00 28.27 189 GLY A N 1
ATOM 1484 C CA . GLY A 1 189 ? -8.737 36.591 -14.505 1.00 28.27 189 GLY A CA 1
ATOM 1485 C C . GLY A 1 189 ? -7.246 36.777 -14.181 1.00 28.27 189 GLY A C 1
ATOM 1486 O O . GLY A 1 189 ? -6.860 37.573 -13.345 1.00 28.27 189 GLY A O 1
ATOM 1487 N N . THR A 1 190 ? -6.286 36.242 -14.934 1.00 28.47 190 THR A N 1
ATOM 1488 C CA . THR A 1 190 ? -6.083 36.466 -16.375 1.00 28.47 190 THR A CA 1
ATOM 1489 C C . THR A 1 190 ? -4.874 35.620 -16.828 1.00 28.47 190 THR A C 1
ATOM 1491 O O . THR A 1 190 ? -3.921 35.454 -16.077 1.00 28.47 190 THR A O 1
ATOM 1494 N N . THR A 1 191 ? -4.920 35.101 -18.057 1.00 32.50 191 THR A N 1
ATOM 1495 C CA . THR A 1 191 ? -3.804 34.763 -18.975 1.00 32.50 191 THR A CA 1
ATOM 1496 C C . THR A 1 191 ? -2.363 34.565 -18.451 1.00 32.50 191 THR A C 1
ATOM 1498 O O . THR A 1 191 ? -1.691 35.522 -18.087 1.00 32.50 191 THR A O 1
ATOM 1501 N N . GLY A 1 192 ? -1.825 33.361 -18.701 1.00 30.09 192 GLY A N 1
ATOM 1502 C CA . GLY A 1 192 ? -0.512 33.140 -19.333 1.00 30.09 192 GLY A CA 1
ATOM 1503 C C . GLY A 1 192 ? 0.766 33.316 -18.498 1.00 30.09 192 GLY A C 1
ATOM 1504 O O . GLY A 1 192 ? 1.147 34.428 -18.172 1.00 30.09 192 GLY A O 1
ATOM 1505 N N . ALA A 1 193 ? 1.515 32.221 -18.300 1.00 29.30 193 ALA A N 1
ATOM 1506 C CA . ALA A 1 193 ? 2.948 32.102 -18.630 1.00 29.30 193 ALA A CA 1
ATOM 1507 C C . ALA A 1 193 ? 3.567 30.857 -17.971 1.00 29.30 193 ALA A C 1
ATOM 1509 O O . ALA A 1 193 ? 3.686 30.767 -16.751 1.00 29.30 193 ALA A O 1
ATOM 1510 N N . ARG A 1 194 ? 4.078 29.932 -18.794 1.00 39.56 194 ARG A N 1
ATOM 1511 C CA . ARG A 1 194 ? 5.128 28.995 -18.372 1.00 39.56 194 ARG A CA 1
ATOM 1512 C C . ARG A 1 194 ? 6.356 29.819 -17.975 1.00 39.56 194 ARG A C 1
ATOM 1514 O O . ARG A 1 194 ? 7.007 30.388 -18.847 1.00 39.56 194 ARG A O 1
ATOM 1521 N N . ARG A 1 195 ? 6.699 29.868 -16.688 1.00 30.36 195 ARG A N 1
ATOM 1522 C CA . ARG A 1 195 ? 8.023 30.318 -16.237 1.00 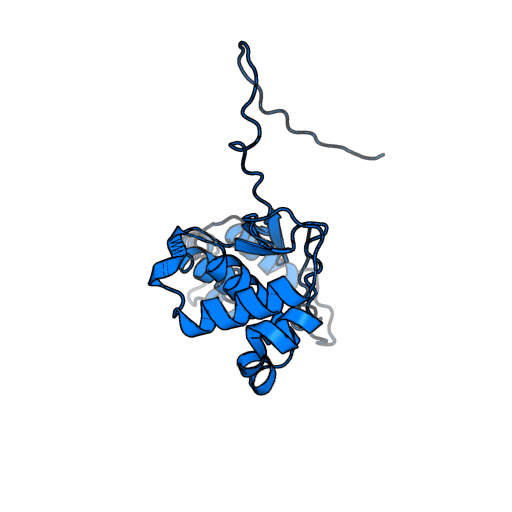30.36 195 ARG A CA 1
ATOM 1523 C C . ARG A 1 195 ? 8.797 29.130 -15.692 1.00 30.36 195 ARG A C 1
ATOM 1525 O O . ARG A 1 195 ? 8.540 28.652 -14.594 1.00 30.36 195 ARG A O 1
ATOM 1532 N N . GLY A 1 196 ? 9.748 28.664 -16.498 1.00 30.81 196 GLY A N 1
ATOM 1533 C CA . GLY A 1 196 ? 10.856 27.858 -16.011 1.00 30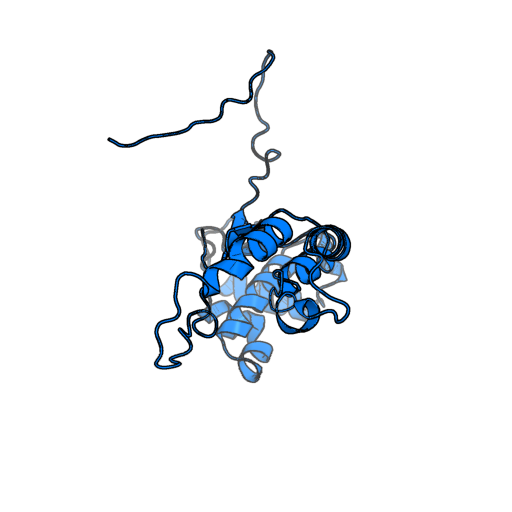.81 196 GLY A CA 1
ATOM 1534 C C . GLY A 1 196 ? 11.711 28.699 -15.069 1.00 30.81 196 GLY A C 1
ATOM 1535 O O . GLY A 1 196 ? 12.014 29.854 -15.364 1.00 30.81 196 GLY A O 1
ATOM 1536 N N . ILE A 1 197 ? 12.087 28.119 -13.936 1.00 31.64 197 ILE A N 1
ATOM 1537 C CA . ILE A 1 197 ? 13.064 28.705 -13.025 1.00 31.64 197 ILE A CA 1
ATOM 1538 C C . ILE A 1 197 ? 14.305 27.822 -13.108 1.00 31.64 197 ILE A C 1
ATOM 1540 O O . ILE A 1 197 ? 14.340 26.727 -12.552 1.00 31.64 197 ILE A O 1
ATOM 1544 N N . SER A 1 198 ? 15.317 28.298 -13.837 1.00 32.84 198 SER A N 1
ATOM 1545 C CA . SER A 1 198 ? 16.691 27.855 -13.629 1.00 32.84 198 SER A CA 1
ATOM 1546 C C . SER A 1 198 ? 17.253 28.618 -12.428 1.00 32.84 198 SER A C 1
ATOM 1548 O O . SER A 1 198 ? 17.007 29.814 -12.257 1.00 32.84 198 SER A O 1
ATOM 1550 N N . ARG A 1 199 ? 18.006 27.933 -11.570 1.00 31.31 199 ARG A N 1
ATOM 1551 C CA . ARG A 1 199 ? 18.898 28.585 -10.611 1.00 31.31 199 ARG A CA 1
ATOM 1552 C C . ARG A 1 199 ? 20.300 28.039 -10.823 1.00 31.31 199 ARG A C 1
ATOM 1554 O O . ARG A 1 199 ? 20.614 26.933 -10.401 1.00 31.31 199 ARG A O 1
ATOM 1561 N N . SER A 1 200 ? 21.127 28.838 -11.490 1.00 28.50 200 SER A N 1
ATOM 1562 C CA . SER A 1 200 ? 22.583 28.755 -11.415 1.00 28.50 200 SER A CA 1
ATOM 1563 C C . SER A 1 200 ? 23.027 29.160 -10.011 1.00 28.50 200 SER A C 1
ATOM 1565 O O . SER A 1 200 ? 22.580 30.197 -9.519 1.00 28.50 200 SER A O 1
ATOM 1567 N N . HIS A 1 201 ? 23.904 28.386 -9.380 1.00 34.19 201 HIS A N 1
ATOM 1568 C CA . HIS A 1 201 ? 24.739 28.890 -8.291 1.00 34.19 201 HIS A CA 1
ATOM 1569 C C . HIS A 1 201 ? 26.149 29.094 -8.832 1.00 34.19 201 HIS A C 1
ATOM 1571 O O . HIS A 1 201 ? 26.685 28.239 -9.539 1.00 34.19 201 HIS A O 1
ATOM 1577 N N . ARG A 1 202 ? 26.651 30.295 -8.562 1.00 34.88 202 ARG A N 1
ATOM 1578 C CA . ARG A 1 202 ? 28.046 30.692 -8.664 1.00 34.88 202 ARG A CA 1
ATOM 1579 C C . ARG A 1 202 ? 28.756 30.239 -7.390 1.00 34.88 202 ARG A C 1
ATOM 1581 O O . ARG A 1 202 ? 28.064 30.208 -6.347 1.00 34.88 202 ARG A O 1
#

Organism: NCBI:txid44445

Sequence (202 aa):
RHVFTNPMFDRDDHVQGALGTHSIRKFATTFCRSAGVPKDDTDYRARWKAQRQQDKYTDTQLNWPDIKAARKLCLEGICLYRPVDDSGVTDEWLANSVARRISNVFGDHVGAVFGRALLWACFEESMSDVVPPDIKREVVASYIQLEAVLGDGVNPMKKVQMMPSEMKGQVSFDELVNWEEEGGAGGTGTTGARRGISRSHR

Secondary structure (DSSP, 8-state):
-EE---TTTS------S---TTGGGGHHHHHHHHTT--HHHHHHHS--SSS-GGGGTTTT---SHHHHHHHHHSTT-EEEEEEPTT----HHHIIIIISHHHHHHH-HHHHHHHHHHHHHHHH-GGGTTTS-HHHHHHHHHHHHTT--SSPTT--SEEEEEEEEEEETTEEEEEE---TTS---------------------